Protein AF-A0A0C3BDY0-F1 (afdb_monomer)

Secondary structure (DSSP, 8-state):
-------------------GGGG-SEEEEE--HHHHHHHHTTS---SSS--HHHHHHHHHT----TT-TT--EEEEES-HHHHTT-GGGS-TTT--EEEEES--EEHHHHHHHHHH-TT--EEEEEEEE-GGGSTT--------SSPEEE--SEEEEEESS--HHHHHTEEESS--EEEEEE--HHHHTS--HHHHTTSPTT-EEEEES---HHHHHHHHHH-TTEEEE-

Radius of gyration: 22.35 Å; Cα contacts (8 Å, |Δi|>4): 419; chains: 1; bounding box: 49×48×87 Å

Structure (mmCIF, N/CA/C/O backbone):
data_AF-A0A0C3BDY0-F1
#
_entry.id   AF-A0A0C3BDY0-F1
#
loop_
_atom_site.group_PDB
_atom_site.id
_atom_site.type_symbol
_atom_site.label_atom_id
_atom_site.label_alt_id
_atom_site.label_comp_id
_atom_site.label_asym_id
_atom_site.label_entity_id
_atom_site.label_seq_id
_atom_site.pdbx_PDB_ins_code
_atom_site.Cartn_x
_atom_site.Cartn_y
_atom_site.Cartn_z
_atom_site.occupancy
_atom_site.B_iso_or_equiv
_atom_site.auth_seq_id
_atom_site.auth_comp_id
_atom_site.auth_asym_id
_atom_site.auth_atom_id
_atom_site.pdbx_PDB_model_num
ATOM 1 N N . MET A 1 1 ? -31.022 27.499 63.777 1.00 37.31 1 MET A N 1
ATOM 2 C CA . MET A 1 1 ? -31.657 28.117 62.595 1.00 37.31 1 MET A CA 1
ATOM 3 C C . MET A 1 1 ? -31.553 27.142 61.426 1.00 37.31 1 MET A C 1
ATOM 5 O O . MET A 1 1 ? -30.448 26.792 61.048 1.00 37.31 1 MET A O 1
ATOM 9 N N . ARG A 1 2 ? -32.690 26.636 60.934 1.00 36.84 2 ARG A N 1
ATOM 10 C CA . ARG A 1 2 ? -32.872 26.173 59.537 1.00 36.84 2 ARG A CA 1
ATOM 11 C C . ARG A 1 2 ? -33.172 27.416 58.662 1.00 36.84 2 ARG A C 1
ATOM 13 O O . ARG A 1 2 ? -33.448 28.447 59.282 1.00 36.84 2 ARG A O 1
ATOM 20 N N . PRO A 1 3 ? -33.213 27.362 57.311 1.00 40.00 3 PRO A N 1
ATOM 21 C CA . PRO A 1 3 ? -33.338 26.197 56.412 1.00 40.00 3 PRO A CA 1
ATOM 22 C C . PRO A 1 3 ? -32.244 26.222 55.304 1.00 40.00 3 PRO A C 1
ATOM 24 O O . PRO A 1 3 ? -31.317 27.005 55.415 1.00 40.00 3 PRO A O 1
ATOM 27 N N . SER A 1 4 ? -32.171 25.393 54.266 1.00 31.48 4 SER A N 1
ATOM 28 C CA . SER A 1 4 ? -33.160 24.605 53.529 1.00 31.48 4 SER A CA 1
ATOM 29 C C . SER A 1 4 ? -32.455 23.492 52.751 1.00 31.48 4 SER A C 1
ATOM 31 O O . SER A 1 4 ? -31.349 23.654 52.246 1.00 31.48 4 SER A O 1
ATOM 33 N N . SER A 1 5 ? -33.148 22.367 52.653 1.00 40.00 5 SER A N 1
ATOM 34 C CA . SER A 1 5 ? -32.913 21.284 51.711 1.00 40.00 5 SER A CA 1
ATOM 35 C C . SER A 1 5 ? -33.065 21.742 50.262 1.00 40.00 5 SER A C 1
ATOM 37 O O . SER A 1 5 ? -34.083 22.349 49.942 1.00 40.00 5 SER A O 1
ATOM 39 N N . GLU A 1 6 ? -32.178 21.286 49.386 1.00 33.12 6 GLU A N 1
ATOM 40 C CA . GLU A 1 6 ? -32.569 20.914 48.029 1.00 33.12 6 GLU A CA 1
ATOM 41 C C . GLU A 1 6 ? -31.846 19.617 47.659 1.00 33.12 6 GLU A C 1
ATOM 43 O O . GLU A 1 6 ? -30.633 19.563 47.472 1.00 33.12 6 GLU A O 1
ATOM 48 N N . LYS A 1 7 ? -32.625 18.534 47.680 1.00 36.09 7 LYS A N 1
ATOM 49 C CA . LYS A 1 7 ? -32.329 17.319 46.936 1.00 36.09 7 LYS A CA 1
ATOM 50 C C . LYS A 1 7 ? -32.596 17.637 45.472 1.00 36.09 7 LYS A C 1
ATOM 52 O O . LYS A 1 7 ? -33.709 18.039 45.143 1.00 36.09 7 LYS A O 1
ATOM 57 N N . THR A 1 8 ? -31.635 17.345 44.616 1.00 31.27 8 THR A N 1
ATOM 58 C CA . THR A 1 8 ? -31.894 17.067 43.207 1.00 31.27 8 THR A CA 1
ATOM 59 C C . THR A 1 8 ? -31.470 15.630 42.953 1.00 31.27 8 THR A C 1
ATOM 61 O O . THR A 1 8 ? -30.289 15.312 42.841 1.00 31.27 8 THR A O 1
ATOM 64 N N . ASP A 1 9 ? -32.470 14.752 42.954 1.00 32.19 9 ASP A N 1
ATOM 65 C CA . ASP A 1 9 ? -32.387 13.422 42.367 1.00 32.19 9 ASP A CA 1
ATOM 66 C C . ASP A 1 9 ? -32.462 13.530 40.828 1.00 32.19 9 ASP A C 1
ATOM 68 O O . ASP A 1 9 ? -33.055 14.467 40.288 1.00 32.19 9 ASP A O 1
ATOM 72 N N . HIS A 1 10 ? -31.947 12.487 40.165 1.00 28.59 10 HIS A N 1
ATOM 73 C CA . HIS A 1 10 ? -32.048 12.141 38.733 1.00 28.59 10 HIS A CA 1
ATOM 74 C C . HIS A 1 10 ? -31.039 12.85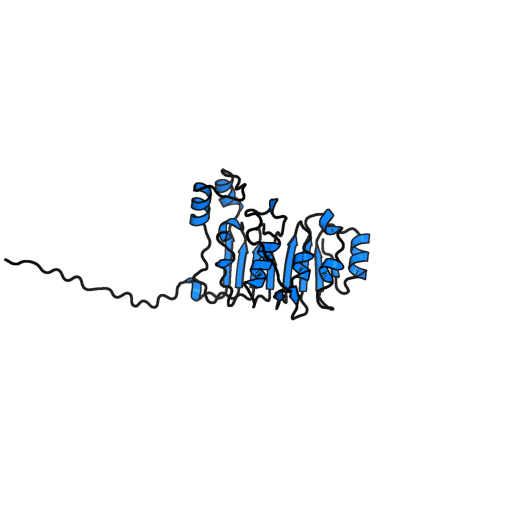2 37.802 1.00 28.59 10 HIS A C 1
ATOM 76 O O . HIS A 1 10 ? -30.946 14.067 37.768 1.00 28.59 10 HIS A O 1
ATOM 82 N N . TYR A 1 11 ? -30.230 12.172 36.986 1.00 31.02 11 TYR A N 1
ATOM 83 C CA . TYR A 1 11 ? -30.411 10.879 36.331 1.00 31.02 11 TYR A CA 1
ATOM 84 C C . TYR A 1 11 ? -29.124 10.053 36.359 1.00 31.02 11 TYR A C 1
ATOM 86 O O . TYR A 1 11 ? -28.051 10.525 35.988 1.00 31.02 11 TYR A O 1
ATOM 94 N N . GLY A 1 12 ? -29.265 8.772 36.703 1.00 31.84 12 GLY A N 1
ATOM 95 C CA . GLY A 1 12 ? -28.321 7.772 36.241 1.00 31.84 12 GLY A CA 1
ATOM 96 C C . GLY A 1 12 ? -28.358 7.734 34.716 1.00 31.84 12 GLY A C 1
ATOM 97 O O . GLY A 1 12 ? -29.400 7.474 34.119 1.00 31.84 12 GLY A O 1
ATOM 98 N N . TRP A 1 13 ? -27.215 7.969 34.087 1.00 32.16 13 TRP A N 1
ATOM 99 C CA . TRP A 1 13 ? -26.941 7.439 32.760 1.00 32.16 13 TRP A CA 1
ATOM 100 C C . TRP A 1 13 ? -26.189 6.124 32.932 1.00 32.16 13 TRP A C 1
ATOM 102 O O . TRP A 1 13 ? -25.004 5.998 32.653 1.00 32.16 13 TRP A O 1
ATOM 112 N N . SER A 1 14 ? -26.921 5.101 33.374 1.00 36.09 14 SER A N 1
ATOM 113 C CA . SER A 1 14 ? -26.638 3.725 32.971 1.00 36.09 14 SER A CA 1
ATOM 114 C C . SER A 1 14 ? -27.198 3.524 31.560 1.00 36.09 14 SER A C 1
ATOM 116 O O . SER A 1 14 ? -28.087 2.708 31.329 1.00 36.09 14 SER A O 1
ATOM 118 N N . GLY A 1 15 ? -26.734 4.344 30.620 1.00 34.06 15 GLY A N 1
ATOM 119 C CA . GLY A 1 15 ? -26.826 4.024 29.212 1.00 34.06 15 GLY A CA 1
ATOM 120 C C . GLY A 1 15 ? -25.591 3.202 28.912 1.00 34.06 15 GLY A C 1
ATOM 121 O O . GLY A 1 15 ? -24.481 3.722 28.974 1.00 34.06 15 GLY A O 1
ATOM 122 N N . SER A 1 16 ? -25.763 1.920 28.611 1.00 45.47 16 SER A N 1
ATOM 123 C CA . SER A 1 16 ? -24.771 1.142 27.878 1.00 45.47 16 SER A CA 1
ATOM 124 C C . SER A 1 16 ? -24.606 1.780 26.494 1.00 45.47 16 SER A C 1
ATOM 126 O O . SER A 1 16 ? -25.156 1.304 25.504 1.00 45.47 16 SER A O 1
ATOM 128 N N . GLY A 1 17 ? -23.936 2.930 26.445 1.00 38.84 17 GLY A N 1
ATOM 129 C CA . GLY A 1 17 ? -23.609 3.634 25.225 1.00 38.84 17 GLY A CA 1
ATOM 130 C C . GLY A 1 17 ? -22.533 2.828 24.533 1.00 38.84 17 GLY A C 1
ATOM 131 O O . GLY A 1 17 ? -21.348 3.041 24.773 1.00 38.84 17 GLY A O 1
ATOM 132 N N . GLN A 1 18 ? -22.938 1.870 23.700 1.00 44.81 18 GLN A N 1
ATOM 133 C CA . GLN A 1 18 ? -22.068 1.437 22.620 1.00 44.81 18 GLN A CA 1
ATOM 134 C C . GLN A 1 18 ? -21.614 2.714 21.919 1.00 44.81 18 GLN A C 1
ATOM 136 O O . GLN A 1 18 ? -22.443 3.488 21.435 1.00 44.81 18 GLN A O 1
ATOM 141 N N . ALA A 1 19 ? -20.309 2.981 21.955 1.00 59.31 19 ALA A N 1
ATOM 142 C CA . ALA A 1 19 ? -19.750 4.099 21.227 1.00 59.31 19 ALA A CA 1
ATOM 143 C C . ALA A 1 19 ? -20.217 3.953 19.762 1.00 59.31 19 ALA A C 1
ATOM 145 O O . ALA A 1 19 ? -20.073 2.854 19.223 1.00 59.31 19 ALA A O 1
ATOM 146 N N . PRO A 1 20 ? -20.835 4.972 19.135 1.00 66.06 20 PRO A N 1
ATOM 147 C CA . PRO A 1 20 ? -21.638 4.801 17.917 1.00 66.06 20 PRO A CA 1
ATOM 148 C C . PRO A 1 20 ? -20.930 4.060 16.778 1.00 66.06 20 PRO A C 1
ATOM 150 O O . PRO A 1 20 ? -21.573 3.348 16.013 1.00 66.06 20 PRO A O 1
ATOM 153 N N . LEU A 1 21 ? -19.601 4.177 16.691 1.00 72.75 21 LEU A N 1
ATOM 154 C CA . LEU A 1 21 ? -18.791 3.516 15.670 1.00 72.75 21 LEU A CA 1
ATOM 155 C C . LEU A 1 21 ? -18.502 2.032 15.950 1.00 72.75 21 LEU A C 1
ATOM 157 O O . LEU A 1 21 ? -18.179 1.300 15.020 1.00 72.75 21 LEU A O 1
ATOM 161 N N . ALA A 1 22 ? -18.653 1.555 17.188 1.00 75.94 22 ALA A N 1
ATOM 162 C CA . ALA A 1 22 ? -18.374 0.167 17.559 1.00 75.94 22 ALA A CA 1
ATOM 163 C C . ALA A 1 22 ? -19.293 -0.831 16.835 1.00 75.94 22 ALA A C 1
ATOM 165 O O . ALA A 1 22 ? -18.911 -1.974 16.621 1.00 75.94 22 ALA A O 1
ATOM 166 N N . ALA A 1 23 ? -20.494 -0.417 16.426 1.00 79.88 23 ALA A N 1
ATOM 167 C CA . ALA A 1 23 ? -21.407 -1.276 15.673 1.00 79.88 23 ALA A CA 1
ATOM 168 C C . ALA A 1 23 ? -21.002 -1.456 14.196 1.00 79.88 23 ALA A C 1
ATOM 170 O O . ALA A 1 23 ? -21.490 -2.372 13.531 1.00 79.88 23 ALA A O 1
ATOM 171 N N . PHE A 1 24 ? -20.132 -0.592 13.661 1.00 83.44 24 PHE A N 1
ATOM 172 C CA . PHE A 1 24 ? -19.797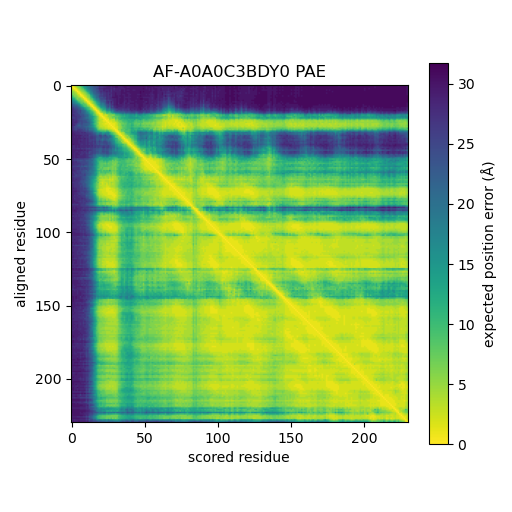 -0.584 12.242 1.00 83.44 24 PHE A CA 1
ATOM 173 C C . PHE A 1 24 ? -18.586 -1.466 11.945 1.00 83.44 24 PHE A C 1
ATOM 175 O O . PHE A 1 24 ? -17.472 -1.207 12.392 1.00 83.44 24 PHE A O 1
ATOM 182 N N . LYS A 1 25 ? -18.804 -2.473 11.097 1.00 90.06 25 LYS A N 1
ATOM 183 C CA . LYS A 1 25 ? -17.734 -3.302 10.522 1.00 90.06 25 LYS A CA 1
ATOM 184 C C . LYS A 1 25 ? -17.062 -2.663 9.313 1.00 90.06 25 LYS A C 1
ATOM 186 O O . LYS A 1 25 ? -15.935 -3.012 8.984 1.00 90.06 25 LYS A O 1
ATOM 191 N N . ARG A 1 26 ? -17.744 -1.729 8.650 1.00 91.19 26 ARG A N 1
ATOM 192 C CA . ARG A 1 26 ? -17.247 -1.025 7.469 1.00 91.19 26 ARG A CA 1
ATOM 193 C C . ARG A 1 26 ? -17.468 0.468 7.627 1.00 91.19 26 ARG A C 1
ATOM 195 O O . ARG A 1 26 ? -18.588 0.894 7.899 1.00 91.19 26 ARG A O 1
ATOM 202 N N . ILE A 1 27 ? -16.420 1.244 7.380 1.00 88.44 27 ILE A N 1
ATOM 203 C CA . ILE A 1 27 ? -16.473 2.705 7.318 1.00 88.44 27 ILE A CA 1
ATOM 204 C C . ILE A 1 27 ? -15.834 3.154 6.004 1.00 88.44 27 ILE A C 1
ATOM 206 O O . ILE A 1 27 ? -14.775 2.670 5.601 1.00 88.44 27 ILE A O 1
ATOM 210 N N . THR A 1 28 ? -16.502 4.075 5.315 1.00 88.44 28 THR A N 1
ATOM 211 C CA . THR A 1 28 ? -15.977 4.750 4.126 1.00 88.44 28 THR A CA 1
ATOM 212 C C . THR A 1 28 ? -16.098 6.249 4.327 1.00 88.44 28 THR A C 1
ATOM 214 O O . THR A 1 28 ? -17.179 6.738 4.643 1.00 88.44 28 THR A O 1
ATOM 217 N N . ILE A 1 29 ? -14.985 6.958 4.167 1.00 84.88 29 ILE A N 1
ATOM 218 C CA . ILE A 1 29 ? -14.904 8.409 4.311 1.00 84.88 29 ILE A CA 1
ATOM 219 C C . ILE A 1 29 ? -14.334 8.973 3.019 1.00 84.88 29 ILE A C 1
ATOM 221 O O . ILE A 1 29 ? -13.227 8.613 2.620 1.00 84.88 29 ILE A O 1
ATOM 225 N N . ASN A 1 30 ? -15.090 9.878 2.404 1.00 81.31 30 ASN A N 1
ATOM 226 C CA . ASN A 1 30 ? -14.688 10.596 1.204 1.00 81.31 30 ASN A CA 1
ATOM 227 C C . ASN A 1 30 ? -14.623 12.083 1.541 1.00 81.31 30 ASN A C 1
ATOM 229 O O . ASN A 1 30 ? -15.647 12.704 1.819 1.00 81.31 30 ASN A O 1
ATOM 233 N N . ILE A 1 31 ? -13.418 12.638 1.531 1.00 72.19 31 ILE A N 1
ATOM 234 C CA . ILE A 1 31 ? -13.169 14.064 1.687 1.00 72.19 31 ILE A CA 1
ATOM 235 C C . ILE A 1 31 ? -12.998 14.636 0.286 1.00 72.19 31 ILE A C 1
ATOM 237 O O . ILE A 1 31 ? -12.071 14.261 -0.436 1.00 72.19 31 ILE A O 1
ATOM 241 N N . ASN A 1 32 ? -13.900 15.535 -0.105 1.00 64.12 32 ASN A N 1
ATOM 242 C CA . ASN A 1 32 ? -13.770 16.247 -1.365 1.00 64.12 32 ASN A CA 1
ATOM 243 C C . ASN A 1 32 ? -12.653 17.289 -1.229 1.00 64.12 32 ASN A C 1
ATOM 245 O O . ASN A 1 32 ? -12.823 18.340 -0.614 1.00 64.12 32 ASN A O 1
ATOM 249 N N . VAL A 1 33 ? -11.478 16.948 -1.750 1.00 53.41 33 VAL A N 1
ATOM 250 C CA . VAL A 1 33 ? -10.241 17.720 -1.580 1.00 53.41 33 VAL A CA 1
ATOM 251 C C . VAL A 1 33 ? -10.361 19.131 -2.181 1.00 53.41 33 VAL A C 1
ATOM 253 O O . VAL A 1 33 ? -9.772 20.063 -1.644 1.00 53.41 33 VAL A O 1
ATOM 256 N N . SER A 1 34 ? -11.182 19.318 -3.221 1.00 49.78 34 SER A N 1
ATOM 257 C CA . SER A 1 34 ? -11.383 20.619 -3.874 1.00 49.78 34 SER A CA 1
ATOM 258 C C . SER A 1 34 ? -12.080 21.670 -3.004 1.00 49.78 34 SER A C 1
ATOM 260 O O . SER A 1 34 ? -11.855 22.847 -3.223 1.00 49.78 34 SER A O 1
ATOM 262 N N . GLU A 1 35 ? -12.881 21.282 -2.007 1.00 46.41 35 GLU A N 1
ATOM 263 C CA . GLU A 1 35 ? -13.578 22.246 -1.132 1.00 46.41 35 GLU A CA 1
ATOM 264 C C . GLU A 1 35 ? -12.764 22.618 0.117 1.00 46.41 35 GLU A C 1
ATOM 266 O O . GLU A 1 35 ? -12.997 23.663 0.711 1.00 46.41 35 GLU A O 1
ATOM 271 N N . ARG A 1 36 ? -11.801 21.778 0.524 1.00 48.72 36 ARG A N 1
ATOM 272 C CA . ARG A 1 36 ? -10.991 21.994 1.739 1.00 48.72 36 ARG A CA 1
ATOM 273 C C . ARG A 1 36 ? -9.570 22.477 1.472 1.00 48.72 36 ARG A C 1
ATOM 275 O O . ARG A 1 36 ? -8.957 23.045 2.370 1.00 48.72 36 ARG A O 1
ATOM 282 N N . LEU A 1 37 ? -9.039 22.271 0.265 1.00 45.41 37 LEU A N 1
ATOM 283 C CA . LEU A 1 37 ? -7.760 22.873 -0.118 1.00 45.41 37 LEU A CA 1
ATOM 284 C C . LEU A 1 37 ? -7.868 24.385 -0.311 1.00 45.41 37 LEU A C 1
ATOM 286 O O . LEU A 1 37 ? -6.915 25.064 0.026 1.00 45.41 37 LEU A O 1
ATOM 290 N N . GLU A 1 38 ? -9.015 24.934 -0.726 1.00 42.66 38 GLU A N 1
ATOM 291 C CA . GLU A 1 38 ? -9.178 26.398 -0.814 1.00 42.66 38 GLU A CA 1
ATOM 292 C C . GLU A 1 38 ? -9.041 27.094 0.561 1.00 42.66 38 GLU A C 1
ATOM 294 O O . GLU A 1 38 ? -8.604 28.241 0.629 1.00 42.66 38 GLU A O 1
ATOM 299 N N . GLU A 1 39 ? -9.332 26.397 1.670 1.00 42.94 39 GLU A N 1
ATOM 300 C CA . GLU A 1 39 ? -9.074 26.882 3.040 1.00 42.94 39 GLU A CA 1
ATOM 301 C C . GLU A 1 39 ? -7.638 26.593 3.530 1.00 42.94 39 GLU A C 1
ATOM 303 O O . GLU A 1 39 ? -7.107 27.338 4.356 1.00 42.94 39 GLU A O 1
ATOM 308 N N . LEU A 1 40 ? -6.984 25.542 3.015 1.00 45.41 40 LEU A N 1
ATOM 309 C CA . LEU A 1 40 ? -5.614 25.137 3.376 1.00 45.41 40 LEU A CA 1
ATOM 310 C C . LEU A 1 40 ? -4.520 25.764 2.489 1.00 45.41 40 LEU A C 1
ATOM 312 O O . LEU A 1 40 ? -3.373 25.832 2.919 1.00 45.41 40 LEU A O 1
ATOM 316 N N . ASP A 1 41 ? -4.854 26.297 1.311 1.00 43.34 41 ASP A N 1
ATOM 317 C CA . ASP A 1 41 ? -3.946 27.015 0.399 1.00 43.34 41 ASP A CA 1
ATOM 318 C C . ASP A 1 41 ? -3.386 28.313 1.017 1.00 43.34 41 ASP A C 1
ATOM 320 O O . ASP A 1 41 ? -2.449 28.915 0.489 1.00 43.34 41 ASP A O 1
ATOM 324 N N . LEU A 1 42 ? -3.914 28.743 2.170 1.00 44.00 42 LEU A N 1
ATOM 325 C CA . LEU A 1 42 ? -3.372 29.854 2.957 1.00 44.00 42 LEU A CA 1
ATOM 326 C C . LEU A 1 42 ? -2.148 29.471 3.803 1.00 44.00 42 LEU A C 1
ATOM 328 O O . LEU A 1 42 ? -1.434 30.363 4.264 1.00 44.00 42 LEU A O 1
ATOM 332 N N . LEU A 1 43 ? -1.875 28.178 3.999 1.00 47.00 43 LEU A N 1
ATOM 333 C CA . LEU A 1 43 ? -0.692 27.692 4.703 1.00 47.00 43 LEU A CA 1
ATOM 334 C C . LEU A 1 43 ? -0.134 26.486 3.944 1.00 47.00 43 LEU A C 1
ATOM 336 O O . LEU A 1 43 ? -0.635 25.375 4.123 1.00 47.00 43 LEU A O 1
ATOM 340 N N . PRO A 1 44 ? 0.903 26.654 3.102 1.00 49.94 44 PRO A N 1
ATOM 341 C CA . PRO A 1 44 ? 1.634 25.501 2.611 1.00 49.94 44 PRO A CA 1
ATOM 342 C C . PRO A 1 44 ? 2.155 24.760 3.845 1.00 49.94 44 PRO A C 1
ATOM 344 O O . PRO A 1 44 ? 3.026 25.268 4.547 1.00 49.94 44 PRO A O 1
ATOM 347 N N . ILE A 1 45 ? 1.577 23.591 4.145 1.00 53.41 45 ILE A N 1
ATOM 348 C CA . ILE A 1 45 ? 2.017 22.734 5.250 1.00 53.41 45 ILE A CA 1
ATOM 349 C C . ILE A 1 45 ? 3.376 22.181 4.831 1.00 53.41 45 ILE A C 1
ATOM 351 O O . ILE A 1 45 ? 3.501 21.120 4.223 1.00 53.41 45 ILE A O 1
ATOM 355 N N . THR A 1 46 ? 4.404 22.985 5.068 1.00 48.81 46 THR A N 1
ATOM 356 C CA . THR A 1 46 ? 5.785 22.728 4.683 1.00 48.81 46 THR A CA 1
ATOM 357 C C . THR A 1 46 ? 6.614 22.697 5.948 1.00 48.81 46 THR A C 1
ATOM 359 O O . THR A 1 46 ? 6.915 23.738 6.527 1.00 48.81 46 THR A O 1
ATOM 362 N N . GLY A 1 47 ? 6.991 21.499 6.385 1.00 49.75 47 GLY A N 1
ATOM 363 C CA . GLY A 1 47 ? 7.903 21.333 7.511 1.00 49.75 47 GLY A CA 1
ATOM 364 C C . GLY A 1 47 ? 7.731 20.013 8.254 1.00 49.75 47 GLY A C 1
ATOM 365 O O . GLY A 1 47 ? 6.654 19.425 8.284 1.00 49.75 47 GLY A O 1
ATOM 366 N N . LEU A 1 48 ? 8.816 19.564 8.893 1.00 53.66 48 LEU A N 1
ATOM 367 C CA . LEU A 1 48 ? 8.798 18.461 9.865 1.00 53.66 48 LEU A CA 1
ATOM 368 C C . LEU A 1 48 ? 7.985 18.824 11.124 1.00 53.66 48 LEU A C 1
ATOM 370 O O . LEU A 1 48 ? 7.380 17.947 11.748 1.00 53.66 48 LEU A O 1
ATOM 374 N N . ASP A 1 49 ? 7.943 20.119 11.461 1.00 60.47 49 ASP A N 1
ATOM 375 C CA . ASP A 1 49 ? 7.233 20.682 12.606 1.00 60.47 49 ASP A CA 1
AT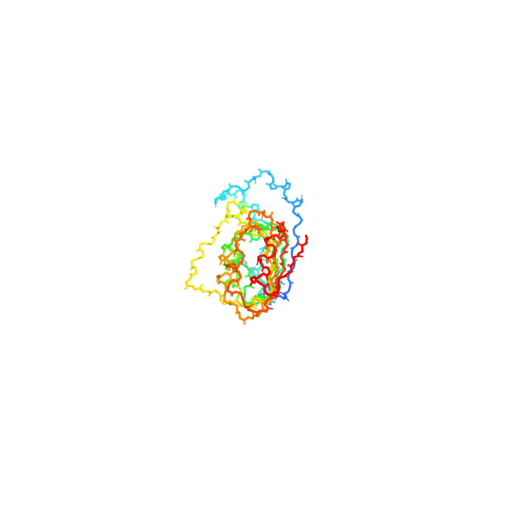OM 376 C C . ASP A 1 49 ? 6.102 21.607 12.158 1.00 60.47 49 ASP A C 1
ATOM 378 O O . ASP A 1 49 ? 6.301 22.503 11.342 1.00 60.47 49 ASP A O 1
ATOM 382 N N . ARG A 1 50 ? 4.918 21.393 12.738 1.00 69.38 50 ARG A N 1
ATOM 383 C CA . ARG A 1 50 ? 3.711 22.177 12.449 1.00 69.38 50 ARG A CA 1
ATOM 384 C C . ARG A 1 50 ? 3.562 23.354 13.404 1.00 69.38 50 ARG A C 1
ATOM 386 O O . ARG A 1 50 ? 3.789 23.193 14.616 1.00 69.38 50 ARG A O 1
ATOM 393 N N . THR A 1 51 ? 3.086 24.479 12.883 1.00 72.06 51 THR A N 1
ATOM 394 C CA . THR A 1 51 ? 2.663 25.636 13.682 1.00 72.06 51 THR A CA 1
ATOM 395 C C . THR A 1 51 ? 1.473 25.274 14.576 1.00 72.06 51 THR A C 1
ATOM 397 O O . THR A 1 51 ? 0.847 24.214 14.444 1.00 72.06 51 THR A O 1
ATOM 400 N N . LEU A 1 52 ? 1.180 26.121 15.562 1.00 74.62 52 LEU A N 1
ATOM 401 C CA . LEU A 1 52 ? 0.043 25.895 16.453 1.00 74.62 52 LEU A CA 1
ATOM 402 C C . LEU A 1 52 ? -1.279 26.005 15.681 1.00 74.62 52 LEU A C 1
ATOM 404 O O . LEU A 1 52 ? -2.190 25.212 15.902 1.00 74.62 52 LEU A O 1
ATOM 408 N N . GLU A 1 53 ? -1.344 26.944 14.745 1.00 71.62 53 GLU A N 1
ATOM 409 C CA . GLU A 1 53 ? -2.482 27.225 13.879 1.00 71.62 53 GLU A CA 1
ATOM 410 C C . GLU A 1 53 ? -2.790 26.027 12.971 1.00 71.62 53 GLU A C 1
ATOM 412 O O . GLU A 1 53 ? -3.925 25.548 12.946 1.00 71.62 53 GLU A O 1
ATOM 417 N N . GLU A 1 54 ? -1.768 25.458 12.323 1.00 70.19 54 GLU A N 1
ATOM 418 C CA . GLU A 1 54 ? -1.902 24.238 11.514 1.00 70.19 54 GLU A CA 1
ATOM 419 C C . GLU A 1 54 ? -2.424 23.062 12.345 1.00 70.19 54 GLU A C 1
ATOM 421 O O . GLU A 1 54 ? -3.300 22.316 11.908 1.00 70.19 54 GLU A O 1
ATOM 426 N N . LYS A 1 55 ? -1.921 22.897 13.577 1.00 72.12 55 LYS A N 1
ATOM 427 C CA . LYS A 1 55 ? -2.393 21.836 14.479 1.00 72.12 55 LYS A CA 1
ATOM 428 C C . LYS A 1 55 ? -3.857 22.022 14.859 1.00 72.12 55 LYS A C 1
ATOM 430 O O . LYS A 1 55 ? -4.560 21.023 14.971 1.00 72.12 55 LYS A O 1
ATOM 435 N N . ILE A 1 56 ? -4.317 23.253 15.078 1.00 71.75 56 ILE A N 1
ATOM 436 C CA . ILE A 1 56 ? -5.710 23.533 15.450 1.00 71.75 56 ILE A CA 1
ATOM 437 C C . ILE A 1 56 ? -6.654 23.174 14.301 1.00 71.75 56 ILE A C 1
ATOM 439 O O . ILE A 1 56 ? -7.620 22.450 14.537 1.00 71.75 56 ILE A O 1
ATOM 443 N N . VAL A 1 57 ? -6.350 23.612 13.075 1.00 69.81 57 VAL A N 1
ATOM 444 C CA . VAL A 1 57 ? -7.166 23.304 11.886 1.00 69.81 57 VAL A CA 1
ATOM 445 C C . VAL A 1 57 ? -7.220 21.793 11.654 1.00 69.81 57 VAL A C 1
ATOM 447 O O . VAL A 1 57 ? -8.297 21.203 11.605 1.00 69.81 57 VAL A O 1
ATOM 450 N N . ILE A 1 58 ? -6.059 21.131 11.630 1.00 67.19 58 ILE A N 1
ATOM 451 C CA . ILE A 1 58 ? -5.975 19.684 11.392 1.00 67.19 58 ILE A CA 1
ATOM 452 C C . ILE A 1 58 ? -6.687 18.882 12.489 1.00 67.19 58 ILE A C 1
ATOM 454 O O . ILE A 1 58 ? -7.382 17.913 12.189 1.00 67.19 58 ILE A O 1
ATOM 458 N N . ASN A 1 59 ? -6.534 19.261 13.763 1.00 68.62 59 ASN A N 1
ATOM 459 C CA . ASN A 1 59 ? -7.184 18.553 14.867 1.00 68.62 59 ASN A CA 1
ATOM 460 C C . ASN A 1 59 ? -8.698 18.782 14.906 1.00 68.62 59 ASN A C 1
ATOM 462 O O . ASN A 1 59 ? -9.417 17.880 15.332 1.00 68.62 59 ASN A O 1
ATOM 466 N N . GLY A 1 60 ? -9.177 19.952 14.470 1.00 67.62 60 GLY A N 1
ATOM 467 C CA . GLY A 1 60 ? -10.608 20.236 14.347 1.00 67.62 60 GLY A CA 1
ATOM 468 C C . GLY A 1 60 ? -11.298 19.355 13.304 1.00 67.62 60 GLY A C 1
ATOM 469 O O . GLY A 1 60 ? -12.439 18.950 13.504 1.00 67.62 60 GLY A O 1
ATOM 470 N N . ASP A 1 61 ? -10.574 18.994 12.244 1.00 69.38 61 ASP A N 1
ATOM 471 C CA . ASP A 1 61 ? -11.086 18.229 11.103 1.00 69.38 61 ASP A CA 1
ATOM 472 C C . ASP A 1 61 ? -10.632 16.766 11.059 1.00 69.38 61 ASP A C 1
ATOM 474 O O . ASP A 1 61 ? -10.796 16.066 10.052 1.00 69.38 61 ASP A O 1
ATOM 478 N N . ARG A 1 62 ? -10.044 16.290 12.153 1.00 72.81 62 ARG A N 1
ATOM 479 C CA . ARG A 1 62 ? -9.492 14.947 12.244 1.00 72.81 62 ARG A CA 1
ATOM 480 C C . ARG A 1 62 ? -10.590 13.887 12.235 1.00 72.81 62 ARG A C 1
ATOM 482 O O . ARG A 1 62 ? -11.570 13.959 12.973 1.00 72.81 62 ARG A O 1
ATOM 489 N N . VAL A 1 63 ? -10.337 12.806 11.504 1.00 75.06 63 VAL A N 1
ATOM 490 C CA . VAL A 1 63 ? -11.116 11.573 11.627 1.00 75.06 63 VAL A CA 1
ATOM 491 C C . VAL A 1 63 ? -10.696 10.813 12.894 1.00 75.06 63 VAL A C 1
ATOM 493 O O . VAL A 1 63 ? -9.565 10.326 12.987 1.00 75.06 63 VAL A O 1
ATOM 496 N N . ASP A 1 64 ? -11.605 10.676 13.866 1.00 77.06 64 ASP A N 1
ATOM 497 C CA . ASP A 1 64 ? -11.409 9.814 15.040 1.00 77.06 64 ASP A CA 1
ATOM 498 C C . ASP A 1 64 ? -12.132 8.466 14.889 1.00 77.06 64 ASP A C 1
ATOM 500 O O . ASP A 1 64 ? -13.358 8.391 14.822 1.00 77.06 64 ASP A O 1
ATOM 504 N N . LEU A 1 65 ? -11.345 7.388 14.865 1.00 79.81 65 LEU A N 1
ATOM 505 C CA . LEU A 1 65 ? -11.814 6.001 14.782 1.00 79.81 65 LEU A CA 1
ATOM 506 C C . LEU A 1 65 ? -11.607 5.229 16.092 1.00 79.81 65 LEU A C 1
ATOM 508 O O . LEU A 1 65 ? -11.802 4.016 16.117 1.00 79.81 65 LEU A O 1
ATOM 512 N N . SER A 1 66 ? -11.235 5.904 17.185 1.00 78.88 66 SER A N 1
ATOM 513 C CA . SER A 1 66 ? -10.921 5.282 18.482 1.00 78.88 66 SER A CA 1
ATOM 514 C C . SER A 1 66 ? -12.031 4.369 19.021 1.00 78.88 66 SER A C 1
ATOM 516 O O . SER A 1 66 ? -11.758 3.382 19.704 1.00 78.88 66 SER A O 1
ATOM 518 N N . SER A 1 67 ? -13.285 4.665 18.679 1.00 82.56 67 SER A N 1
ATOM 519 C CA . SER A 1 67 ? -14.461 3.896 19.085 1.00 82.56 67 SER A CA 1
ATOM 520 C C . SER A 1 67 ? -14.882 2.790 18.111 1.00 82.56 67 SER A C 1
ATOM 522 O O . SER A 1 67 ? -15.759 1.993 18.446 1.00 82.56 67 SER A O 1
ATOM 524 N N . ALA A 1 68 ? -14.270 2.690 16.929 1.00 85.06 68 ALA A N 1
ATOM 525 C CA . ALA A 1 68 ? -14.616 1.716 15.892 1.00 85.06 68 ALA A CA 1
ATOM 526 C C . ALA A 1 68 ? -13.958 0.343 16.149 1.00 85.06 68 ALA A C 1
ATOM 528 O O . ALA A 1 68 ? -13.248 -0.200 15.309 1.00 85.06 68 ALA A O 1
ATOM 529 N N . LEU A 1 69 ? -14.168 -0.221 17.342 1.00 83.31 69 LEU A N 1
ATOM 530 C CA . LEU A 1 69 ? -13.413 -1.372 17.862 1.00 83.31 69 LEU A CA 1
ATOM 531 C C . LEU A 1 69 ? -13.506 -2.651 17.014 1.00 83.31 69 LEU A C 1
ATOM 533 O O . LEU A 1 69 ? -12.599 -3.473 17.084 1.00 83.31 69 LEU A O 1
ATOM 537 N N . TYR A 1 70 ? -14.577 -2.819 16.237 1.00 87.25 70 TYR A N 1
ATOM 538 C CA . TYR A 1 70 ? -14.838 -4.005 15.412 1.00 87.25 70 TYR A CA 1
ATOM 539 C C . TYR A 1 70 ? -14.752 -3.708 13.910 1.00 87.25 70 TYR A C 1
ATOM 541 O O . TYR A 1 70 ? -15.363 -4.406 13.100 1.00 87.25 70 TYR A O 1
ATOM 549 N N . LEU A 1 71 ? -14.034 -2.647 13.536 1.00 90.44 71 LEU A N 1
ATOM 550 C CA . LEU A 1 71 ? -13.876 -2.268 12.141 1.00 90.44 71 LEU A CA 1
ATOM 551 C C . LEU A 1 71 ? -13.067 -3.332 11.389 1.00 90.44 71 LEU A C 1
ATOM 553 O O . LEU A 1 71 ? -11.897 -3.568 11.684 1.00 90.44 71 LEU A O 1
ATOM 557 N N . GLU A 1 72 ? -13.702 -3.954 10.403 1.00 94.75 72 GLU A N 1
ATOM 558 C CA . GLU A 1 72 ? -13.104 -4.954 9.517 1.00 94.75 72 GLU A CA 1
ATOM 559 C C . GLU A 1 72 ? -12.624 -4.313 8.211 1.00 94.75 72 GLU A C 1
ATOM 561 O O . GLU A 1 72 ? -11.613 -4.731 7.648 1.00 94.75 72 GLU A O 1
ATOM 566 N N . GLU A 1 73 ? -13.313 -3.271 7.744 1.00 95.12 73 GLU A N 1
ATOM 567 C CA . GLU A 1 73 ? -13.011 -2.598 6.488 1.00 95.12 73 GLU A CA 1
ATOM 568 C C . GLU A 1 73 ? -12.985 -1.078 6.646 1.00 95.12 73 GLU A C 1
ATOM 570 O O . GLU A 1 73 ? -13.976 -0.454 7.041 1.00 95.12 73 GLU A O 1
ATOM 575 N N . PHE A 1 74 ? -11.873 -0.465 6.250 1.00 92.19 74 PHE A N 1
ATOM 576 C CA . PHE A 1 74 ? -11.728 0.982 6.242 1.00 92.19 74 PHE A CA 1
ATOM 577 C C . PHE A 1 74 ? -11.304 1.492 4.870 1.00 92.19 74 PHE A C 1
ATOM 579 O O . PHE A 1 74 ? -10.299 1.058 4.302 1.00 92.19 74 PHE A O 1
ATOM 586 N N . ARG A 1 75 ? -12.079 2.439 4.340 1.00 92.06 75 ARG A N 1
ATOM 587 C CA . ARG A 1 75 ? -11.794 3.119 3.078 1.00 92.06 75 ARG A CA 1
ATOM 588 C C . ARG A 1 75 ? -11.767 4.618 3.315 1.00 92.06 75 ARG A C 1
ATOM 590 O O . ARG A 1 75 ? -12.738 5.188 3.804 1.00 92.06 75 ARG A O 1
ATOM 597 N N . PHE A 1 76 ? -10.662 5.239 2.958 1.00 87.75 76 PHE A N 1
ATOM 598 C CA . PHE A 1 76 ? -10.447 6.661 3.096 1.00 87.75 76 PHE A CA 1
ATOM 599 C C . PHE A 1 76 ? -9.989 7.236 1.766 1.00 87.75 76 PHE A C 1
ATOM 601 O O . PHE A 1 76 ? -9.000 6.777 1.195 1.00 87.75 76 PHE A O 1
ATOM 608 N N . GLN A 1 77 ? -10.699 8.253 1.299 1.00 86.31 77 GLN A N 1
ATOM 609 C CA . GLN A 1 77 ? -10.315 9.062 0.159 1.00 86.31 77 GLN A CA 1
ATOM 610 C C . GLN A 1 77 ? -10.149 10.507 0.624 1.00 86.31 77 GLN A C 1
ATOM 612 O O . GLN A 1 77 ? -11.124 11.140 1.015 1.00 86.31 77 GLN A O 1
ATOM 617 N N . GLY A 1 78 ? -8.925 11.026 0.597 1.00 78.50 78 GLY A N 1
ATOM 618 C CA . GLY A 1 78 ? -8.620 12.380 1.055 1.00 78.50 78 GLY A CA 1
ATOM 619 C C . GLY A 1 78 ? -7.150 12.548 1.414 1.00 78.50 78 GLY A C 1
ATOM 620 O O . GLY A 1 78 ? -6.366 11.619 1.255 1.00 78.50 78 GLY A O 1
ATOM 621 N N . SER A 1 79 ? -6.780 13.718 1.928 1.00 76.06 79 SER A N 1
ATOM 622 C CA . SER A 1 79 ? -5.415 13.989 2.395 1.00 76.06 79 SER A CA 1
ATOM 623 C C . SER A 1 79 ? -5.078 13.181 3.657 1.00 76.06 79 SER A C 1
ATOM 625 O O . SER A 1 79 ? -5.913 13.043 4.559 1.00 76.06 79 SER A O 1
ATOM 627 N N . HIS A 1 80 ? -3.841 12.679 3.749 1.00 69.81 80 HIS A N 1
ATOM 628 C CA . HIS A 1 80 ? -3.362 11.952 4.927 1.00 69.81 80 HIS A CA 1
ATOM 629 C C . HIS A 1 80 ? -3.329 12.865 6.164 1.00 69.81 80 HIS A C 1
ATOM 631 O O . HIS A 1 80 ? -3.381 12.366 7.287 1.00 69.81 80 HIS A O 1
ATOM 637 N N . LEU A 1 81 ? -3.344 14.193 5.971 1.00 70.62 81 LEU A N 1
ATOM 638 C CA . LEU A 1 81 ? -3.531 15.220 7.004 1.00 70.62 81 LEU A CA 1
ATOM 639 C C . LEU A 1 81 ? -4.783 15.011 7.865 1.00 70.62 81 LEU A C 1
ATOM 641 O O . LEU A 1 81 ? -4.723 15.120 9.085 1.00 70.62 81 LEU A O 1
ATOM 645 N N . PHE A 1 82 ? -5.912 14.632 7.274 1.00 71.62 82 PHE A N 1
ATOM 646 C CA . PHE A 1 82 ? -7.149 14.411 8.040 1.00 71.62 82 PHE A CA 1
ATOM 647 C C . PHE A 1 82 ? -7.165 13.053 8.756 1.00 71.62 82 PHE A C 1
ATOM 649 O O . PHE A 1 82 ? -7.923 12.836 9.704 1.00 71.62 82 PHE A O 1
ATOM 656 N N . LEU A 1 83 ? -6.264 12.159 8.344 1.00 70.38 83 LEU A N 1
ATOM 657 C CA . LEU A 1 83 ? -5.908 10.937 9.058 1.00 70.38 83 LEU A CA 1
ATOM 658 C C . LEU A 1 83 ? -4.849 11.194 10.164 1.00 70.38 83 LEU A C 1
ATOM 660 O O . LEU A 1 83 ? -4.600 10.321 11.001 1.00 70.38 83 LEU A O 1
ATOM 664 N N . ALA A 1 84 ? -4.188 12.367 10.156 1.00 51.50 84 ALA A N 1
ATOM 665 C CA . ALA A 1 84 ? -2.744 12.504 10.418 1.00 51.50 84 ALA A CA 1
ATOM 666 C C . ALA A 1 84 ? -2.239 12.312 11.829 1.00 51.50 84 ALA A C 1
ATOM 668 O O . ALA A 1 84 ? -1.039 12.099 12.005 1.00 51.50 84 ALA A O 1
ATOM 669 N N . GLU A 1 85 ? -3.071 12.364 12.854 1.00 53.28 85 GLU A N 1
ATOM 670 C CA . GLU A 1 85 ? -2.560 12.055 14.187 1.00 53.28 85 GLU A CA 1
ATOM 671 C C . GLU A 1 85 ? -2.633 10.572 14.519 1.00 53.28 85 GLU A C 1
ATOM 673 O O . GLU A 1 85 ? -2.587 10.179 15.681 1.00 53.28 85 GLU A O 1
ATOM 678 N N . LYS A 1 86 ? -2.630 9.754 13.464 1.00 54.50 86 LYS A N 1
ATOM 679 C CA . LYS A 1 86 ? -1.733 8.619 13.240 1.00 54.50 86 LYS A CA 1
ATOM 680 C C . LYS A 1 86 ? -2.592 7.468 12.731 1.00 54.50 86 LYS A C 1
ATOM 682 O O . LYS A 1 86 ? -3.612 7.135 13.330 1.00 54.50 86 LYS A O 1
ATOM 687 N N . LEU A 1 87 ? -2.050 6.710 11.784 1.00 57.84 87 LEU A N 1
ATOM 688 C CA . LEU A 1 87 ? -2.408 5.302 11.562 1.00 57.84 87 LEU A CA 1
ATOM 689 C C . LEU A 1 87 ? -2.381 4.476 12.885 1.00 57.84 87 LEU A C 1
ATOM 691 O O . LEU A 1 87 ? -2.787 3.317 12.910 1.00 57.84 87 LEU A O 1
ATOM 695 N N . LEU A 1 88 ? -1.904 5.044 14.011 1.00 61.34 88 LEU A N 1
ATOM 696 C CA . LEU A 1 88 ? -2.098 4.552 15.386 1.00 61.34 88 LEU A CA 1
ATOM 697 C C . LEU A 1 88 ? -3.561 4.452 15.813 1.00 61.34 88 LEU A C 1
ATOM 699 O O . LEU A 1 88 ? -3.878 3.526 16.548 1.00 61.34 88 LEU A O 1
ATOM 703 N N . ASN A 1 89 ? -4.436 5.336 15.339 1.00 67.56 89 ASN A N 1
ATOM 704 C CA . ASN A 1 89 ? -5.854 5.309 15.694 1.00 67.56 89 ASN A CA 1
ATOM 705 C C . ASN A 1 89 ? -6.690 4.441 14.749 1.00 67.56 89 ASN A C 1
ATOM 707 O O . ASN A 1 89 ? -7.897 4.326 14.952 1.00 67.56 89 ASN A O 1
ATOM 711 N N . LEU A 1 90 ? -6.076 3.817 13.735 1.00 77.12 90 LEU A N 1
ATOM 712 C CA . LEU A 1 90 ? -6.768 2.780 12.981 1.00 77.12 90 LEU A CA 1
ATOM 713 C C . LEU A 1 90 ? -7.126 1.622 13.930 1.00 77.12 90 LEU A C 1
ATOM 715 O O . LEU A 1 90 ? -6.254 1.172 14.683 1.00 77.12 90 LEU A O 1
ATOM 719 N N . PRO A 1 91 ? -8.362 1.097 13.886 1.00 78.81 91 PRO A N 1
ATOM 720 C CA . PRO A 1 91 ? -8.749 -0.085 14.650 1.00 78.81 91 PRO A CA 1
ATOM 721 C C . PRO A 1 91 ? -8.078 -1.337 14.076 1.00 78.81 91 PRO A C 1
ATOM 723 O O . PRO A 1 91 ? -8.610 -2.063 13.248 1.00 78.81 91 PRO A O 1
ATOM 726 N N . ARG A 1 92 ? -6.847 -1.571 14.514 1.00 84.44 92 ARG A N 1
ATOM 727 C CA . ARG A 1 92 ? -5.912 -2.559 13.959 1.00 84.44 92 ARG A CA 1
ATOM 728 C C . ARG A 1 92 ? -6.306 -4.019 14.161 1.00 84.44 92 ARG A C 1
ATOM 730 O O . ARG A 1 92 ? -5.917 -4.878 13.377 1.00 84.44 92 ARG A O 1
ATOM 737 N N . ALA A 1 93 ? -7.022 -4.305 15.247 1.00 83.50 93 ALA A N 1
ATOM 738 C CA . ALA A 1 93 ? -7.192 -5.664 15.755 1.00 83.50 93 ALA A CA 1
ATOM 739 C C . ALA A 1 93 ? -8.051 -6.563 14.856 1.00 83.50 93 ALA A C 1
ATOM 741 O O . ALA A 1 93 ? -7.883 -7.776 14.904 1.00 83.50 93 ALA A O 1
ATOM 742 N N . PHE A 1 94 ? -8.941 -5.982 14.047 1.00 88.94 94 PHE A N 1
ATOM 743 C CA . PHE A 1 94 ? -9.865 -6.728 13.185 1.00 88.94 94 PHE A CA 1
ATOM 744 C C . PHE A 1 94 ? -9.824 -6.280 11.725 1.00 88.94 94 PHE A C 1
ATOM 746 O O . PHE A 1 94 ? -10.549 -6.833 10.902 1.00 88.94 94 PHE A O 1
ATOM 753 N N . LEU A 1 95 ? -8.974 -5.306 11.387 1.00 92.75 95 LEU A N 1
ATOM 754 C CA . LEU A 1 95 ? -8.939 -4.742 10.048 1.00 92.75 95 LEU A CA 1
ATOM 755 C C . LEU A 1 95 ? -8.407 -5.772 9.045 1.00 92.75 95 LEU A C 1
ATOM 757 O O . LEU A 1 95 ? -7.250 -6.188 9.111 1.00 92.75 95 LEU A O 1
ATOM 761 N N . THR A 1 96 ? -9.266 -6.150 8.105 1.00 96.44 96 THR A N 1
ATOM 762 C CA . THR A 1 96 ? -8.976 -7.072 6.999 1.00 96.44 96 THR A CA 1
ATOM 763 C C . THR A 1 96 ? -8.816 -6.337 5.674 1.00 96.44 96 THR A C 1
ATOM 765 O O . THR A 1 96 ? -8.080 -6.805 4.803 1.00 96.44 96 THR A O 1
ATOM 768 N N . LEU A 1 97 ? -9.427 -5.153 5.544 1.00 96.56 97 LEU A N 1
ATOM 769 C CA . LEU A 1 97 ? -9.313 -4.294 4.372 1.00 96.56 97 LEU A CA 1
ATOM 770 C C . LEU A 1 97 ? -8.969 -2.857 4.756 1.00 96.56 97 LEU A C 1
ATOM 772 O O . LEU A 1 97 ? -9.670 -2.226 5.548 1.00 96.56 97 LEU A O 1
ATOM 776 N N . LEU A 1 98 ? -7.937 -2.319 4.112 1.00 94.12 98 LEU A N 1
ATOM 777 C CA . LEU A 1 98 ? -7.531 -0.925 4.225 1.00 94.12 98 LEU A CA 1
ATOM 778 C C . LEU A 1 98 ? -7.341 -0.336 2.832 1.00 94.12 98 LEU A C 1
ATOM 780 O O . LEU A 1 98 ? -6.537 -0.829 2.050 1.00 94.12 98 LEU A O 1
ATOM 784 N N . SER A 1 99 ? -8.041 0.751 2.536 1.00 93.00 99 SER A N 1
ATOM 785 C CA . SER A 1 99 ? -7.858 1.499 1.296 1.00 93.00 99 SER A CA 1
ATOM 786 C C . SER A 1 99 ? -7.657 2.967 1.614 1.00 93.00 99 SER A C 1
ATOM 788 O O . SER A 1 99 ? -8.589 3.612 2.080 1.00 93.00 99 SER A O 1
ATOM 790 N N . ILE A 1 100 ? -6.466 3.492 1.345 1.00 88.69 100 ILE A N 1
ATOM 791 C CA . ILE A 1 100 ? -6.125 4.905 1.517 1.00 88.69 100 ILE A CA 1
ATOM 792 C C . ILE A 1 100 ? -5.817 5.475 0.132 1.00 88.69 100 ILE A C 1
ATOM 794 O O . ILE A 1 100 ? -4.826 5.105 -0.505 1.00 88.69 100 ILE A O 1
ATOM 798 N N . THR A 1 101 ? -6.692 6.355 -0.349 1.00 84.25 101 THR A N 1
ATOM 799 C CA . THR A 1 101 ? -6.626 6.951 -1.686 1.00 84.25 101 THR A CA 1
ATOM 800 C C . THR A 1 101 ? -6.583 8.475 -1.637 1.00 84.25 101 THR A C 1
ATOM 802 O O . THR A 1 101 ? -7.064 9.073 -0.680 1.00 84.25 101 THR A O 1
ATOM 805 N N . CYS A 1 102 ? -6.035 9.112 -2.678 1.00 76.06 102 CYS A N 1
ATOM 806 C CA . CYS A 1 102 ? -5.852 10.573 -2.743 1.00 76.06 102 CYS A CA 1
ATOM 807 C C . CYS A 1 102 ? -4.999 11.149 -1.591 1.00 76.06 102 CYS A C 1
ATOM 809 O O . CYS A 1 102 ? -5.147 12.313 -1.236 1.00 76.06 102 CYS A O 1
ATOM 811 N N . SER A 1 103 ? -4.098 10.332 -1.039 1.00 76.44 103 SER A N 1
ATOM 812 C CA . SER A 1 103 ? -3.163 10.662 0.040 1.00 76.44 103 SER A CA 1
ATOM 813 C C . SER A 1 103 ? -1.731 10.413 -0.419 1.00 76.44 103 SER A C 1
ATOM 815 O O . SER A 1 103 ? -1.493 9.421 -1.108 1.00 76.44 103 SER A O 1
ATOM 817 N N . LYS A 1 104 ? -0.780 11.233 0.040 1.00 80.88 104 LYS A N 1
ATOM 818 C CA . LYS A 1 104 ? 0.658 10.957 -0.073 1.00 80.88 104 LYS A CA 1
ATOM 819 C C . LYS A 1 104 ? 1.184 10.357 1.229 1.00 80.88 104 LYS A C 1
ATOM 821 O O . LYS A 1 104 ? 1.062 10.979 2.282 1.00 80.88 104 LYS A O 1
ATOM 826 N N . ILE A 1 105 ? 1.753 9.159 1.158 1.00 82.94 105 ILE A N 1
ATOM 827 C CA . ILE A 1 105 ? 2.265 8.422 2.319 1.00 82.94 105 ILE A CA 1
ATOM 828 C C . ILE A 1 105 ? 3.688 7.925 2.054 1.00 82.94 105 ILE A C 1
ATOM 830 O O . ILE A 1 105 ? 4.014 7.509 0.942 1.00 82.94 105 ILE A O 1
ATOM 834 N N . SER A 1 106 ? 4.544 7.960 3.075 1.00 87.00 106 SER A N 1
ATOM 835 C CA . SER A 1 106 ? 5.920 7.486 2.938 1.00 87.00 106 SER A CA 1
ATOM 836 C C . SER A 1 106 ? 5.981 5.957 2.926 1.00 87.00 106 SER A C 1
ATOM 838 O O . SER A 1 106 ? 5.132 5.270 3.501 1.00 87.00 106 SER A O 1
ATOM 840 N N . VAL A 1 107 ? 7.032 5.401 2.317 1.00 88.75 107 VAL A N 1
ATOM 841 C CA . VAL A 1 107 ? 7.286 3.949 2.314 1.00 88.75 107 VAL A CA 1
ATOM 842 C C . VAL A 1 107 ? 7.282 3.378 3.739 1.00 88.75 107 VAL A C 1
ATOM 844 O O . VAL A 1 107 ? 6.647 2.358 4.004 1.00 88.75 107 VAL A O 1
ATOM 847 N N . ASN A 1 108 ? 7.929 4.049 4.687 1.00 86.56 108 ASN A N 1
ATOM 848 C CA . ASN A 1 108 ? 8.002 3.574 6.066 1.00 86.56 108 ASN A CA 1
ATOM 849 C C . ASN A 1 108 ? 6.654 3.633 6.794 1.00 86.56 108 ASN A C 1
ATOM 851 O O . ASN A 1 108 ? 6.315 2.699 7.523 1.00 86.56 108 ASN A O 1
ATOM 855 N N . ASP A 1 109 ? 5.847 4.669 6.560 1.00 85.00 109 ASP A N 1
ATOM 856 C CA . ASP A 1 109 ? 4.512 4.761 7.158 1.00 85.00 109 ASP A CA 1
ATOM 857 C C . ASP A 1 109 ? 3.576 3.663 6.620 1.00 85.00 109 ASP A C 1
ATOM 859 O O . ASP A 1 109 ? 2.767 3.108 7.375 1.00 85.00 109 ASP A O 1
ATOM 863 N N . THR A 1 110 ? 3.719 3.272 5.344 1.00 88.06 110 THR A N 1
ATOM 864 C CA . THR A 1 110 ? 2.993 2.106 4.806 1.00 88.06 110 THR A CA 1
ATOM 865 C C . THR A 1 110 ? 3.416 0.803 5.492 1.00 88.06 110 THR A C 1
ATOM 867 O O . THR A 1 110 ? 2.552 0.030 5.909 1.00 88.06 110 THR A O 1
ATOM 870 N N . LEU A 1 111 ? 4.721 0.580 5.702 1.00 89.56 111 LEU A N 1
ATOM 871 C CA . LEU A 1 111 ? 5.230 -0.604 6.408 1.00 89.56 111 LEU A CA 1
ATOM 872 C C . LEU A 1 111 ? 4.762 -0.652 7.861 1.00 89.56 111 LEU A C 1
ATOM 874 O O . LEU A 1 111 ? 4.313 -1.698 8.330 1.00 89.56 111 LEU A O 1
ATOM 878 N N . PHE A 1 112 ? 4.814 0.480 8.563 1.00 87.38 112 PHE A N 1
ATOM 879 C CA . PHE A 1 112 ? 4.307 0.587 9.927 1.00 87.38 112 PHE A CA 1
ATOM 880 C C . PHE A 1 112 ? 2.821 0.224 10.003 1.00 87.38 112 PHE A C 1
ATOM 882 O O . PHE A 1 112 ? 2.389 -0.467 10.926 1.00 87.38 112 PHE A O 1
ATOM 889 N N . THR A 1 113 ? 2.033 0.658 9.019 1.00 86.81 113 THR A N 1
ATOM 890 C CA . THR A 1 113 ? 0.602 0.343 8.942 1.00 86.81 113 THR A CA 1
ATOM 891 C C . THR A 1 113 ? 0.357 -1.146 8.756 1.00 86.81 113 THR A C 1
ATOM 893 O O . THR A 1 113 ? -0.485 -1.715 9.447 1.00 86.81 113 THR A O 1
ATOM 896 N N . LEU A 1 114 ? 1.118 -1.797 7.875 1.00 89.25 114 LEU A N 1
ATOM 897 C CA . LEU A 1 114 ? 1.025 -3.244 7.688 1.00 89.25 114 LEU A CA 1
ATOM 898 C C . LEU A 1 114 ? 1.441 -4.010 8.943 1.00 89.25 114 LEU A C 1
ATOM 900 O O . LEU A 1 114 ? 0.735 -4.925 9.358 1.00 89.25 114 LEU A O 1
ATOM 904 N N . GLN A 1 115 ? 2.532 -3.602 9.596 1.00 88.00 115 GLN A N 1
ATOM 905 C CA . GLN A 1 115 ? 2.950 -4.195 10.867 1.00 88.00 115 GLN A CA 1
ATOM 906 C C . GLN A 1 115 ? 1.865 -4.066 11.938 1.00 88.00 115 GLN A C 1
ATOM 908 O O . GLN A 1 115 ? 1.656 -4.971 12.746 1.00 88.00 115 GLN A O 1
ATOM 913 N N . ALA A 1 116 ? 1.196 -2.919 11.965 1.00 86.06 116 ALA A N 1
ATOM 914 C CA . ALA A 1 116 ? 0.166 -2.624 12.934 1.00 86.06 116 ALA A CA 1
ATOM 915 C C . ALA A 1 116 ? -1.129 -3.413 12.713 1.00 86.06 116 ALA A C 1
ATOM 917 O O . ALA A 1 116 ? -1.840 -3.633 13.689 1.00 86.06 116 ALA A O 1
ATOM 918 N N . CYS A 1 117 ? -1.435 -3.824 11.480 1.00 90.19 117 CYS A N 1
ATOM 919 C CA . CYS A 1 117 ? -2.681 -4.488 11.094 1.00 90.19 117 CYS A CA 1
ATOM 920 C C . CYS A 1 117 ? -2.416 -5.960 10.708 1.00 90.19 117 CYS A C 1
ATOM 922 O O . CYS A 1 117 ? -2.391 -6.293 9.522 1.00 90.19 117 CYS A O 1
ATOM 924 N N . PRO A 1 118 ? -2.236 -6.874 11.681 1.00 89.12 118 PRO A N 1
ATOM 925 C CA . PRO A 1 118 ? -1.747 -8.233 11.423 1.00 89.12 118 PRO A CA 1
ATOM 926 C C . PRO A 1 118 ? -2.737 -9.146 10.687 1.00 89.12 118 PRO A C 1
ATOM 928 O O . PRO A 1 118 ? -2.344 -10.233 10.270 1.00 89.12 118 PRO A O 1
ATOM 931 N N . TYR A 1 119 ? -4.004 -8.742 10.549 1.00 93.12 119 TYR A N 1
ATOM 932 C CA . TYR A 1 119 ? -5.055 -9.494 9.850 1.00 93.12 119 TYR A CA 1
ATOM 933 C C . TYR A 1 119 ? -5.402 -8.911 8.478 1.00 93.12 119 TYR A C 1
ATOM 935 O O . TYR A 1 119 ? -6.354 -9.363 7.845 1.00 93.12 119 TYR A O 1
ATOM 943 N N . LEU A 1 120 ? -4.637 -7.923 8.010 1.00 95.00 120 LEU A N 1
ATOM 944 C CA . LEU A 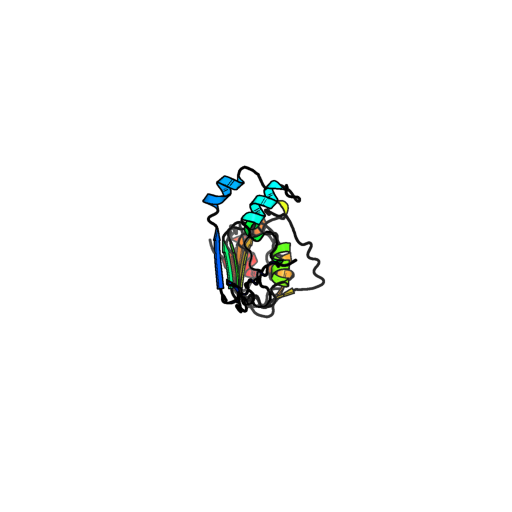1 120 ? -4.924 -7.238 6.763 1.00 95.00 120 LEU A CA 1
ATOM 945 C C . LEU A 1 120 ? -4.717 -8.177 5.568 1.00 95.00 120 LEU A C 1
ATOM 947 O O . LEU A 1 120 ? -3.595 -8.577 5.263 1.00 95.00 120 LEU A O 1
ATOM 951 N N . THR A 1 121 ? -5.807 -8.520 4.886 1.00 97.31 121 THR A N 1
ATOM 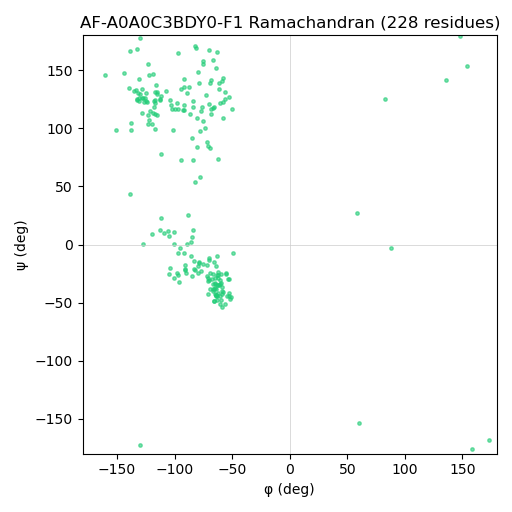952 C CA . THR A 1 121 ? -5.801 -9.358 3.681 1.00 97.31 121 THR A CA 1
ATOM 953 C C . THR A 1 121 ? -5.847 -8.530 2.403 1.00 97.31 121 THR A C 1
ATOM 955 O O . THR A 1 121 ? -5.391 -8.993 1.360 1.00 97.31 121 THR A O 1
ATOM 958 N N . GLU A 1 122 ? -6.379 -7.308 2.463 1.00 97.88 122 GLU A N 1
ATOM 959 C CA . GLU A 1 122 ? -6.459 -6.397 1.322 1.00 97.88 122 GLU A CA 1
ATOM 960 C C . GLU A 1 122 ? -5.939 -5.004 1.701 1.00 97.88 122 GLU A C 1
ATOM 962 O O . GLU A 1 122 ? -6.410 -4.396 2.665 1.00 97.88 122 GLU A O 1
ATOM 967 N N . ALA A 1 123 ? -4.978 -4.488 0.933 1.00 96.06 123 ALA A N 1
ATOM 968 C CA . ALA A 1 123 ? -4.394 -3.168 1.152 1.00 96.06 123 ALA A CA 1
ATOM 969 C C . ALA A 1 123 ? -4.296 -2.359 -0.146 1.00 96.06 123 ALA A C 1
ATOM 971 O O . ALA A 1 123 ? -3.779 -2.854 -1.149 1.00 96.06 123 ALA A O 1
ATOM 972 N N . THR A 1 124 ? -4.721 -1.097 -0.098 1.00 95.81 124 THR A N 1
ATOM 973 C CA . THR A 1 124 ? -4.538 -0.118 -1.175 1.00 95.81 124 THR A CA 1
ATOM 974 C C . THR A 1 124 ? -3.868 1.143 -0.638 1.00 95.81 124 THR A C 1
ATOM 976 O O . THR A 1 124 ? -4.416 1.798 0.250 1.00 95.81 124 THR A O 1
ATOM 979 N N . PHE A 1 125 ? -2.723 1.508 -1.218 1.00 92.31 125 PHE A N 1
ATOM 980 C CA . PHE A 1 125 ? -1.984 2.743 -0.936 1.00 92.31 125 PHE A CA 1
ATOM 981 C C . PHE A 1 125 ? -1.806 3.540 -2.237 1.00 92.31 125 PHE A C 1
ATOM 983 O O . PHE A 1 125 ? -1.000 3.169 -3.090 1.00 92.31 125 PHE A O 1
ATOM 990 N N . ALA A 1 126 ? -2.588 4.607 -2.430 1.00 82.56 126 ALA A N 1
ATOM 991 C CA . ALA A 1 126 ? -2.718 5.240 -3.750 1.00 82.56 126 ALA A CA 1
ATOM 992 C C . ALA A 1 126 ? -1.672 6.294 -4.128 1.00 82.56 126 ALA A C 1
ATOM 994 O O . ALA A 1 126 ? -1.667 6.687 -5.289 1.00 82.56 126 ALA A O 1
ATOM 995 N N . THR A 1 127 ? -0.817 6.757 -3.218 1.00 86.62 127 THR A N 1
ATOM 996 C CA . THR A 1 127 ? 0.399 7.490 -3.602 1.00 86.62 127 THR A CA 1
ATOM 997 C C . THR A 1 127 ? 1.473 7.272 -2.545 1.00 86.62 127 THR A C 1
ATOM 999 O O . THR A 1 127 ? 1.489 7.931 -1.507 1.00 86.62 127 THR A O 1
ATOM 1002 N N . VAL A 1 128 ? 2.379 6.338 -2.814 1.00 87.44 128 VAL A N 1
ATOM 1003 C CA . VAL A 1 128 ? 3.606 6.141 -2.044 1.00 87.44 128 VAL A CA 1
ATOM 1004 C C . VAL A 1 128 ? 4.716 6.959 -2.692 1.00 87.44 128 VAL A C 1
ATOM 1006 O O . VAL A 1 128 ? 5.084 6.689 -3.837 1.00 87.44 128 VAL A O 1
ATOM 1009 N N . CYS A 1 129 ? 5.237 7.954 -1.983 1.00 85.75 129 CYS A N 1
ATOM 1010 C CA . CYS A 1 129 ? 6.234 8.888 -2.511 1.00 85.75 129 CYS A CA 1
ATOM 1011 C C . CYS A 1 129 ? 7.441 9.031 -1.575 1.00 85.75 129 CYS A C 1
ATOM 1013 O O . CYS A 1 129 ? 7.499 8.418 -0.503 1.00 85.75 129 CYS A O 1
ATOM 1015 N N . ALA A 1 130 ? 8.429 9.822 -2.002 1.00 82.38 130 ALA A N 1
ATOM 1016 C CA . ALA A 1 130 ? 9.588 10.122 -1.178 1.00 82.38 130 ALA A CA 1
ATOM 1017 C C . ALA A 1 130 ? 9.145 10.896 0.064 1.00 82.38 130 ALA A C 1
ATOM 1019 O O . ALA A 1 130 ? 8.149 11.619 0.033 1.00 82.38 130 ALA A O 1
ATOM 1020 N N . GLU A 1 131 ? 9.899 10.766 1.154 1.00 79.88 131 GLU A N 1
ATOM 1021 C CA . GLU A 1 131 ? 9.624 11.473 2.409 1.00 79.88 131 GLU A CA 1
ATOM 1022 C C . GLU A 1 131 ? 9.428 12.977 2.185 1.00 79.88 131 GLU A C 1
ATOM 1024 O O . GLU A 1 131 ? 8.457 13.544 2.671 1.00 79.88 131 GLU A O 1
ATOM 1029 N N . VAL A 1 132 ? 10.294 13.598 1.386 1.00 77.12 132 VAL A N 1
ATOM 1030 C CA . VAL A 1 132 ? 1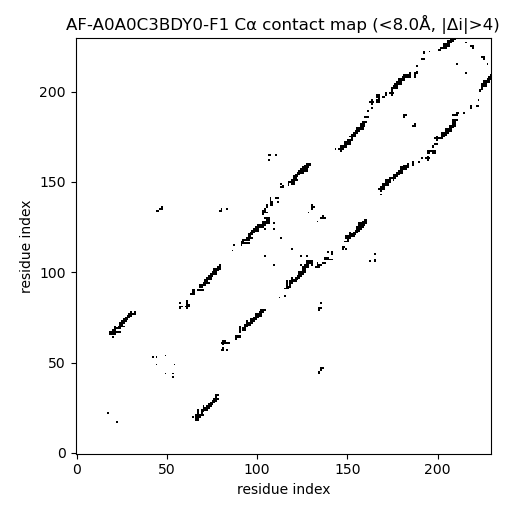0.238 15.036 1.085 1.00 77.12 132 VAL A CA 1
ATOM 1031 C C . VAL A 1 132 ? 8.953 15.467 0.372 1.00 77.12 132 VAL A C 1
ATOM 1033 O O . VAL A 1 132 ? 8.563 16.624 0.477 1.00 77.12 132 VAL A O 1
ATOM 1036 N N . ASP A 1 133 ? 8.285 14.538 -0.313 1.00 75.00 133 ASP A N 1
ATOM 1037 C CA . ASP A 1 133 ? 7.046 14.785 -1.052 1.00 75.00 133 ASP A CA 1
ATOM 1038 C C . ASP A 1 133 ? 5.794 14.408 -0.247 1.00 75.00 133 ASP A C 1
ATOM 1040 O O . ASP A 1 133 ? 4.671 14.652 -0.699 1.00 75.00 133 ASP A O 1
ATOM 1044 N N . CYS A 1 134 ? 5.968 13.783 0.923 1.00 74.81 134 CYS A N 1
ATOM 1045 C CA . CYS A 1 134 ? 4.877 13.394 1.806 1.00 74.81 134 CYS A CA 1
ATOM 1046 C C . CYS A 1 134 ? 4.385 14.601 2.603 1.00 74.81 134 CYS A C 1
ATOM 1048 O O . CYS A 1 134 ? 5.182 15.337 3.176 1.00 74.81 134 CYS A O 1
ATOM 1050 N N . GLU A 1 135 ? 3.065 14.723 2.763 1.00 68.31 135 GLU A N 1
ATOM 1051 C CA . GLU A 1 135 ? 2.441 15.792 3.564 1.00 68.31 135 GLU A CA 1
ATOM 1052 C C . GLU A 1 135 ? 2.974 15.839 5.010 1.00 68.31 135 GLU A C 1
ATOM 1054 O O . GLU A 1 135 ? 2.924 16.879 5.659 1.00 68.31 135 GLU A O 1
ATOM 1059 N N . LEU A 1 136 ? 3.472 14.705 5.524 1.00 66.38 136 LEU A N 1
ATOM 1060 C CA . LEU A 1 136 ? 3.964 14.542 6.894 1.00 66.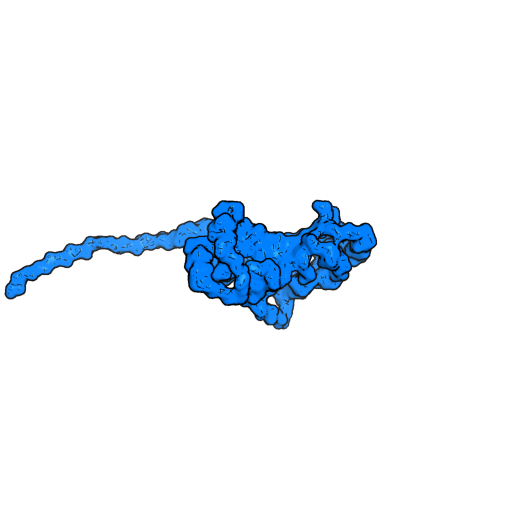38 136 LEU A CA 1
ATOM 1061 C C . LEU A 1 136 ? 5.433 14.126 7.007 1.00 66.38 136 LEU A C 1
ATOM 1063 O O . LEU A 1 136 ? 5.862 13.763 8.107 1.00 66.38 136 LEU A O 1
ATOM 1067 N N . GLY A 1 137 ? 6.182 14.126 5.906 1.00 71.88 137 GLY A N 1
ATOM 1068 C CA . GLY A 1 137 ? 7.491 13.482 5.886 1.00 71.88 137 GLY A CA 1
ATOM 1069 C C . GLY A 1 137 ? 7.410 11.982 6.194 1.00 71.88 137 GLY A C 1
ATOM 1070 O O . GLY A 1 137 ? 6.377 11.342 5.985 1.00 71.88 137 GLY A O 1
ATOM 1071 N N . ASN A 1 138 ? 8.497 11.426 6.728 1.00 72.25 138 ASN A N 1
ATOM 1072 C CA . ASN A 1 138 ? 8.513 10.095 7.315 1.00 72.25 138 ASN A CA 1
ATOM 1073 C C . ASN A 1 138 ? 8.231 10.200 8.819 1.00 72.25 138 ASN A C 1
ATOM 1075 O O . ASN A 1 138 ? 9.016 10.778 9.574 1.00 72.25 138 ASN A O 1
ATOM 1079 N N . ARG A 1 139 ? 7.114 9.634 9.286 1.00 69.50 139 ARG A N 1
ATOM 1080 C CA . ARG A 1 139 ? 6.729 9.720 10.706 1.00 69.50 139 ARG A CA 1
ATOM 1081 C C . ARG A 1 139 ? 7.271 8.570 11.538 1.00 69.50 139 ARG A C 1
ATOM 1083 O O . ARG A 1 139 ? 7.416 8.729 12.753 1.00 69.50 139 ARG A O 1
ATOM 1090 N N . PHE A 1 140 ? 7.548 7.431 10.914 1.00 66.94 140 PHE A N 1
ATOM 1091 C CA . PHE A 1 140 ? 8.037 6.240 11.593 1.00 66.94 140 PHE A CA 1
ATOM 1092 C C . PHE A 1 140 ? 9.385 5.811 11.011 1.00 66.94 140 PHE A C 1
ATOM 1094 O O . PHE A 1 140 ? 9.478 5.364 9.877 1.00 66.94 140 PHE A O 1
ATOM 1101 N N . ASP A 1 141 ? 10.449 5.866 11.811 1.00 73.31 141 ASP A N 1
ATOM 1102 C CA . ASP A 1 141 ? 11.706 5.201 11.455 1.00 73.31 141 ASP A CA 1
ATOM 1103 C C . ASP A 1 141 ? 11.603 3.709 11.799 1.00 73.31 141 ASP A C 1
ATOM 1105 O O . ASP A 1 141 ? 11.944 3.262 12.902 1.00 73.31 141 ASP A O 1
ATOM 1109 N N . LEU A 1 142 ? 11.014 2.938 10.882 1.00 75.12 142 LEU A N 1
ATOM 1110 C CA . LEU A 1 142 ? 10.756 1.524 11.104 1.00 75.12 142 LEU A CA 1
ATOM 1111 C C . LEU A 1 142 ? 12.030 0.696 10.914 1.00 75.12 142 LEU A C 1
ATOM 1113 O O . LEU A 1 142 ? 12.378 0.280 9.810 1.00 75.12 142 LEU A O 1
ATOM 1117 N N . LYS A 1 143 ? 12.699 0.376 12.022 1.00 76.50 143 LYS A N 1
ATOM 1118 C CA . LYS A 1 143 ? 13.818 -0.573 12.023 1.00 76.50 143 LYS A CA 1
ATOM 1119 C C . LYS A 1 143 ? 13.301 -1.997 12.133 1.00 76.50 143 LYS A C 1
ATOM 1121 O O . LYS A 1 143 ? 13.105 -2.530 13.224 1.00 76.50 143 LYS A O 1
ATOM 1126 N N . LEU A 1 144 ? 13.072 -2.614 10.982 1.00 74.94 144 LEU A N 1
ATOM 1127 C CA . LEU A 1 144 ? 12.677 -4.011 10.909 1.00 74.94 144 LEU A CA 1
ATOM 1128 C C . LEU A 1 144 ? 13.842 -4.928 11.304 1.00 74.94 144 LEU A C 1
ATOM 1130 O O . LEU A 1 144 ? 14.891 -4.932 10.669 1.00 74.94 144 LEU A O 1
ATOM 1134 N N . VAL A 1 145 ? 13.634 -5.740 12.345 1.00 74.69 145 VAL A N 1
ATOM 1135 C CA . VAL A 1 145 ? 14.587 -6.779 12.801 1.00 74.69 145 VAL A CA 1
ATOM 1136 C C . VAL A 1 145 ? 14.403 -8.093 12.008 1.00 74.69 145 VAL A C 1
ATOM 1138 O O . VAL A 1 145 ? 15.024 -9.112 12.292 1.00 74.69 145 VAL A O 1
ATOM 1141 N N . GLY A 1 146 ? 13.550 -8.083 10.982 1.00 82.44 146 GLY A N 1
ATOM 1142 C CA . GLY A 1 146 ? 13.216 -9.226 10.137 1.00 82.44 146 GLY A CA 1
ATOM 1143 C C . GLY A 1 146 ? 12.085 -8.881 9.171 1.00 82.44 146 GLY A C 1
ATOM 1144 O O . GLY A 1 146 ? 11.723 -7.715 9.025 1.00 82.44 146 GLY A O 1
ATOM 1145 N N . LYS A 1 147 ? 11.509 -9.887 8.514 1.00 89.94 147 LYS A N 1
ATOM 1146 C CA . LYS A 1 147 ? 10.338 -9.680 7.655 1.00 89.94 147 LYS A CA 1
ATOM 1147 C C . LYS A 1 147 ? 9.047 -9.593 8.475 1.00 89.94 147 LYS A C 1
ATOM 1149 O O . LYS A 1 147 ? 8.914 -10.239 9.512 1.00 89.94 147 LYS A O 1
ATOM 1154 N N . LEU A 1 148 ? 8.096 -8.805 7.988 1.00 89.94 148 LEU A N 1
ATOM 1155 C CA . LEU A 1 148 ? 6.755 -8.639 8.535 1.00 89.94 148 LEU A CA 1
ATOM 1156 C C . LEU A 1 148 ? 5.840 -9.757 8.024 1.00 89.94 148 LEU A C 1
ATOM 1158 O O . LEU A 1 148 ? 5.603 -9.818 6.816 1.00 89.94 148 LEU A O 1
ATOM 1162 N N . PRO A 1 149 ? 5.279 -10.610 8.901 1.00 91.31 149 PRO A N 1
ATOM 1163 C CA . PRO A 1 149 ? 4.292 -11.599 8.490 1.00 91.31 149 PRO A CA 1
ATOM 1164 C C . PRO A 1 149 ? 3.094 -10.922 7.823 1.00 91.31 149 PRO A C 1
ATOM 1166 O O . PRO A 1 149 ? 2.433 -10.084 8.432 1.00 91.31 149 PRO A O 1
ATOM 1169 N N . SER A 1 150 ? 2.799 -11.314 6.589 1.00 92.06 150 SER A N 1
ATOM 1170 C CA . SER A 1 150 ? 1.781 -10.686 5.753 1.00 92.06 150 SER A CA 1
ATOM 1171 C C . SER A 1 150 ? 0.746 -11.720 5.303 1.00 92.06 150 SER A C 1
ATOM 1173 O O . SER A 1 150 ? 1.074 -12.612 4.511 1.00 92.06 150 SER A O 1
ATOM 1175 N N . PRO A 1 151 ? -0.511 -11.637 5.782 1.00 94.81 151 PRO A N 1
ATOM 1176 C CA . PRO A 1 151 ? -1.615 -12.422 5.242 1.00 94.81 151 PRO A CA 1
ATOM 1177 C C . PRO A 1 151 ? -2.250 -11.772 4.002 1.00 94.81 151 PRO A C 1
ATOM 1179 O O . PRO A 1 151 ? -3.330 -12.198 3.596 1.00 94.81 151 PRO A O 1
ATOM 1182 N N . LEU A 1 152 ? -1.612 -10.753 3.408 1.00 96.25 152 LEU A N 1
ATOM 1183 C CA . LEU A 1 152 ? -2.137 -10.056 2.239 1.00 96.25 152 LEU A CA 1
ATOM 1184 C C . LEU A 1 152 ? -2.402 -11.031 1.088 1.00 96.25 152 LEU A C 1
ATOM 1186 O O . LEU A 1 152 ? -1.518 -11.755 0.634 1.00 96.25 152 LEU A O 1
ATOM 1190 N N . LEU A 1 153 ? -3.637 -10.990 0.603 1.00 97.38 153 LEU A N 1
ATOM 1191 C CA . LEU A 1 153 ? -4.115 -11.649 -0.605 1.00 97.38 153 LEU A CA 1
ATOM 1192 C C . LEU A 1 153 ? -4.206 -10.661 -1.766 1.00 97.38 153 LEU A C 1
ATOM 1194 O O . LEU A 1 153 ? -4.069 -11.062 -2.918 1.00 97.38 153 LEU A O 1
ATOM 1198 N N . LYS A 1 154 ? -4.438 -9.375 -1.477 1.00 97.94 154 LYS A N 1
ATOM 1199 C CA . LYS A 1 154 ? -4.463 -8.309 -2.480 1.00 97.94 154 LYS A CA 1
ATOM 1200 C C . LYS A 1 154 ? -3.689 -7.096 -2.002 1.00 97.94 154 LYS A C 1
ATOM 1202 O O . LYS A 1 154 ? -3.912 -6.599 -0.899 1.00 97.94 154 LYS A O 1
ATOM 1207 N N . LEU A 1 155 ? -2.825 -6.593 -2.869 1.00 97.38 155 LEU A N 1
ATOM 1208 C CA . LEU A 1 155 ? -2.065 -5.379 -2.635 1.00 97.38 155 LEU A CA 1
ATOM 1209 C C . LEU A 1 155 ? -2.145 -4.488 -3.869 1.00 97.38 155 LEU A C 1
ATOM 1211 O O . LEU A 1 155 ? -1.777 -4.907 -4.961 1.00 97.38 155 LEU A O 1
ATOM 1215 N N . THR A 1 156 ? -2.599 -3.254 -3.690 1.00 97.44 156 THR A N 1
ATOM 1216 C CA . THR A 1 156 ? -2.518 -2.209 -4.711 1.00 97.44 156 THR A CA 1
ATOM 1217 C C . THR A 1 156 ? -1.648 -1.078 -4.194 1.00 97.44 156 THR A C 1
ATOM 1219 O O . THR A 1 156 ? -1.938 -0.486 -3.156 1.00 97.44 156 THR A O 1
ATOM 1222 N N . ILE A 1 157 ? -0.586 -0.765 -4.922 1.00 96.00 157 ILE A N 1
ATOM 1223 C CA . ILE A 1 157 ? 0.294 0.359 -4.622 1.00 96.00 157 ILE A CA 1
ATOM 1224 C C . ILE A 1 157 ? 0.371 1.229 -5.855 1.00 96.00 157 ILE A C 1
ATOM 1226 O O . ILE A 1 157 ? 0.655 0.747 -6.944 1.00 96.00 157 ILE A O 1
ATOM 1230 N N . THR A 1 158 ? 0.174 2.520 -5.678 1.00 95.31 158 THR A N 1
ATOM 1231 C CA . THR A 1 158 ? 0.592 3.508 -6.663 1.00 95.31 158 THR A CA 1
ATOM 1232 C C . THR A 1 158 ? 1.798 4.234 -6.097 1.00 95.31 158 THR A C 1
ATOM 1234 O O . THR A 1 158 ? 1.774 4.637 -4.935 1.00 95.31 158 THR A O 1
ATOM 1237 N N . THR A 1 159 ? 2.860 4.391 -6.877 1.00 94.06 159 THR A N 1
ATOM 1238 C CA . THR A 1 159 ? 4.132 4.894 -6.370 1.00 94.06 159 THR A CA 1
ATOM 1239 C C . THR A 1 159 ? 4.871 5.783 -7.359 1.00 94.06 159 THR A C 1
ATOM 1241 O O . THR A 1 159 ? 4.800 5.586 -8.570 1.00 94.06 159 THR A O 1
ATOM 1244 N N . SER A 1 160 ? 5.598 6.757 -6.817 1.00 92.25 160 SER A N 1
ATOM 1245 C CA . SER A 1 160 ? 6.586 7.574 -7.525 1.00 92.25 160 SER A CA 1
ATOM 1246 C C . SER A 1 160 ? 8.016 7.308 -7.033 1.00 92.25 160 SER A C 1
ATOM 1248 O O . SER A 1 160 ? 8.911 8.098 -7.308 1.00 92.25 160 SER A O 1
ATOM 1250 N N . VAL A 1 161 ? 8.235 6.236 -6.259 1.00 93.50 161 VAL A N 1
ATOM 1251 C CA . VAL A 1 161 ? 9.540 5.857 -5.691 1.00 93.50 161 VAL A CA 1
ATOM 1252 C C . VAL A 1 161 ? 9.776 4.350 -5.775 1.00 93.50 161 VAL A C 1
ATOM 1254 O O . VAL A 1 161 ? 8.854 3.570 -6.004 1.00 93.50 161 VAL A O 1
ATOM 1257 N N . ASP A 1 162 ? 11.020 3.922 -5.558 1.00 92.06 162 ASP A N 1
ATOM 1258 C CA . ASP A 1 162 ? 11.355 2.501 -5.446 1.00 92.06 162 ASP A CA 1
ATOM 1259 C C . ASP A 1 162 ? 10.707 1.876 -4.191 1.00 92.06 162 ASP A C 1
ATOM 1261 O O . ASP A 1 162 ? 10.996 2.250 -3.051 1.00 92.06 162 ASP A O 1
ATOM 1265 N N . VAL A 1 163 ? 9.838 0.884 -4.407 1.00 93.00 163 VAL A N 1
ATOM 1266 C CA . VAL A 1 163 ? 9.144 0.111 -3.362 1.00 93.00 163 VAL A CA 1
ATOM 1267 C C . VAL A 1 163 ? 9.778 -1.262 -3.106 1.00 93.00 163 VAL A C 1
ATOM 1269 O O . VAL A 1 163 ? 9.219 -2.078 -2.373 1.00 93.00 163 VAL A O 1
ATOM 1272 N N . THR A 1 164 ? 10.968 -1.533 -3.646 1.00 92.75 164 THR A N 1
ATOM 1273 C CA . THR A 1 164 ? 11.710 -2.790 -3.457 1.00 92.75 164 THR A CA 1
ATOM 1274 C C . THR A 1 164 ? 11.910 -3.105 -1.982 1.00 92.75 164 THR A C 1
ATOM 1276 O O . THR A 1 164 ? 11.687 -4.240 -1.556 1.00 92.75 164 THR A O 1
ATOM 1279 N N . HIS A 1 165 ? 12.297 -2.109 -1.177 1.00 90.06 165 HIS A N 1
ATOM 1280 C CA . HIS A 1 165 ? 12.453 -2.301 0.265 1.00 90.06 165 HIS A CA 1
ATOM 1281 C C . HIS A 1 165 ? 11.134 -2.749 0.900 1.00 90.06 165 HIS A C 1
ATOM 1283 O O . HIS A 1 165 ? 11.108 -3.764 1.590 1.00 90.06 165 HIS A O 1
ATOM 1289 N N . PHE A 1 166 ? 10.031 -2.067 0.579 1.00 91.81 166 PHE A N 1
ATOM 1290 C CA . PHE A 1 166 ? 8.702 -2.426 1.064 1.00 91.81 166 PHE A CA 1
ATOM 1291 C C . PHE A 1 166 ? 8.336 -3.874 0.717 1.00 91.81 166 PHE A C 1
ATOM 1293 O O . PHE A 1 166 ? 7.980 -4.647 1.603 1.00 91.81 166 PHE A O 1
ATOM 1300 N N . MET A 1 167 ? 8.480 -4.268 -0.551 1.00 93.44 167 MET A N 1
ATOM 1301 C CA . MET A 1 167 ? 8.076 -5.599 -1.017 1.00 93.44 167 MET A CA 1
ATOM 1302 C C . MET A 1 167 ? 8.904 -6.712 -0.369 1.00 93.44 167 MET A C 1
ATOM 1304 O O . MET A 1 167 ? 8.379 -7.772 -0.022 1.00 93.44 167 MET A O 1
ATOM 1308 N N . ARG A 1 168 ? 10.201 -6.462 -0.159 1.00 92.75 168 ARG A N 1
ATOM 1309 C CA . ARG A 1 168 ? 11.131 -7.414 0.466 1.00 92.75 168 ARG A CA 1
ATOM 1310 C C . ARG A 1 168 ? 10.990 -7.503 1.980 1.00 92.75 168 ARG A C 1
ATOM 1312 O O . ARG A 1 168 ? 11.367 -8.526 2.556 1.00 92.75 168 ARG A O 1
ATOM 1319 N N . SER A 1 169 ? 10.455 -6.464 2.613 1.00 93.31 169 SER A N 1
ATOM 1320 C CA . SER A 1 169 ? 10.144 -6.456 4.039 1.00 93.31 169 SER A CA 1
ATOM 1321 C C . SER A 1 169 ? 8.969 -7.364 4.400 1.00 93.31 169 SER A C 1
ATOM 1323 O O . SER A 1 169 ? 8.796 -7.645 5.581 1.00 93.31 169 SER A O 1
ATOM 1325 N N . LEU A 1 170 ? 8.179 -7.844 3.435 1.00 93.75 170 LEU A N 1
ATOM 1326 C CA . LEU A 1 170 ? 7.023 -8.703 3.691 1.00 93.75 170 LEU A CA 1
ATOM 1327 C C . LEU A 1 170 ? 7.389 -10.195 3.633 1.00 93.75 170 LEU A C 1
ATOM 1329 O O . LEU A 1 170 ? 8.090 -10.661 2.732 1.00 93.75 170 LEU A O 1
ATOM 1333 N N . ASP A 1 171 ? 6.887 -10.947 4.610 1.00 94.19 171 ASP A N 1
ATOM 1334 C CA . ASP A 1 171 ? 6.877 -12.408 4.638 1.00 94.19 171 ASP A CA 1
ATOM 1335 C C . ASP A 1 171 ? 5.484 -12.911 4.252 1.00 94.19 171 ASP A C 1
ATOM 1337 O O . ASP A 1 171 ? 4.540 -12.885 5.047 1.00 94.19 171 ASP A O 1
ATOM 1341 N N . TRP A 1 172 ? 5.340 -13.292 2.988 1.00 94.00 172 TRP A N 1
ATOM 1342 C CA . TRP A 1 172 ? 4.059 -13.622 2.377 1.00 94.00 172 TRP A CA 1
ATOM 1343 C C . TRP A 1 172 ? 3.578 -15.005 2.810 1.00 94.00 172 TRP A C 1
ATOM 1345 O O . TRP A 1 172 ? 4.201 -16.018 2.499 1.00 94.00 172 TRP A O 1
ATOM 1355 N N . LYS A 1 173 ? 2.425 -15.062 3.483 1.00 93.50 173 LYS A N 1
ATOM 1356 C CA . LYS A 1 173 ? 1.811 -16.336 3.896 1.00 93.50 173 LYS A CA 1
ATOM 1357 C C . LYS A 1 173 ? 1.046 -17.039 2.776 1.00 93.50 173 LYS A C 1
ATOM 1359 O O . LYS A 1 173 ? 0.853 -18.250 2.829 1.00 93.50 173 LYS A O 1
ATOM 1364 N N . TYR A 1 174 ? 0.585 -16.273 1.795 1.00 94.38 174 TYR A N 1
ATOM 1365 C CA . TYR A 1 174 ? -0.249 -16.729 0.687 1.00 94.38 174 TYR A CA 1
ATOM 1366 C C . TYR A 1 174 ? 0.297 -16.187 -0.629 1.00 94.38 174 TYR A C 1
ATOM 1368 O O . TYR A 1 174 ? 1.139 -15.296 -0.618 1.00 94.38 174 TYR A O 1
ATOM 1376 N N . VAL A 1 175 ? -0.200 -16.705 -1.754 1.00 95.19 175 VAL A N 1
ATOM 1377 C CA . VAL A 1 175 ? 0.092 -16.170 -3.091 1.00 95.19 175 VAL A CA 1
ATOM 1378 C C . VAL A 1 175 ? -0.812 -14.952 -3.339 1.00 95.19 175 VAL A C 1
ATOM 1380 O O . VAL A 1 175 ? -2.025 -15.143 -3.469 1.00 95.19 175 VAL A O 1
ATOM 1383 N N . PRO A 1 176 ? -0.282 -13.714 -3.362 1.00 95.88 176 PRO A N 1
ATOM 1384 C CA . PRO A 1 176 ? -1.101 -12.519 -3.521 1.00 95.88 176 PRO A CA 1
ATOM 1385 C C . PRO A 1 176 ? -1.467 -12.231 -4.985 1.00 95.88 176 PRO A C 1
ATOM 1387 O O . PRO A 1 176 ? -0.902 -12.775 -5.935 1.00 95.88 176 PRO A O 1
ATOM 1390 N N . ILE A 1 177 ? -2.391 -11.288 -5.152 1.00 97.00 177 ILE A N 1
ATOM 1391 C CA . ILE A 1 177 ? -2.575 -10.496 -6.367 1.00 97.00 177 ILE A CA 1
ATOM 1392 C C . ILE A 1 177 ? -2.002 -9.108 -6.085 1.00 97.00 177 ILE A C 1
ATOM 1394 O O . ILE A 1 177 ? -2.405 -8.449 -5.123 1.00 97.00 177 ILE A O 1
ATOM 1398 N N . ILE A 1 178 ? -1.064 -8.661 -6.914 1.00 97.12 178 ILE A N 1
ATOM 1399 C CA . ILE A 1 178 ? -0.385 -7.377 -6.745 1.00 97.12 178 ILE A CA 1
ATOM 1400 C C . ILE A 1 178 ? -0.686 -6.478 -7.940 1.00 97.12 178 ILE A C 1
ATOM 1402 O O . ILE A 1 178 ? -0.543 -6.881 -9.090 1.00 97.12 178 ILE A O 1
ATOM 1406 N N . THR A 1 179 ? -1.076 -5.239 -7.664 1.00 97.25 179 THR A N 1
ATOM 1407 C CA . THR A 1 179 ? -1.160 -4.162 -8.653 1.00 97.25 179 THR A CA 1
ATOM 1408 C C . THR A 1 179 ? -0.185 -3.059 -8.268 1.00 97.25 179 THR A C 1
ATOM 1410 O O . THR A 1 179 ? -0.259 -2.541 -7.154 1.00 97.25 179 THR A O 1
ATOM 1413 N N . ILE A 1 180 ? 0.718 -2.698 -9.177 1.00 96.00 180 ILE A N 1
ATOM 1414 C CA . ILE A 1 180 ? 1.642 -1.574 -9.014 1.00 96.00 180 ILE A CA 1
ATOM 1415 C C . ILE A 1 180 ? 1.360 -0.545 -10.104 1.00 96.00 180 ILE A C 1
ATOM 1417 O O . ILE A 1 180 ? 1.509 -0.838 -11.286 1.00 96.00 180 ILE A O 1
ATOM 1421 N N . ASN A 1 181 ? 0.980 0.666 -9.712 1.00 96.19 181 ASN A N 1
ATOM 1422 C CA . ASN A 1 181 ? 0.858 1.809 -10.611 1.00 96.19 181 ASN A CA 1
ATOM 1423 C C . ASN A 1 181 ? 2.085 2.705 -10.420 1.00 96.19 181 ASN A C 1
ATOM 1425 O O . ASN A 1 181 ? 2.302 3.235 -9.335 1.00 96.19 181 ASN A O 1
ATOM 1429 N N . VAL A 1 182 ? 2.899 2.868 -11.449 1.00 94.81 182 VAL A N 1
ATOM 1430 C CA . VAL A 1 182 ? 4.143 3.630 -11.406 1.00 94.81 182 VAL A CA 1
ATOM 1431 C C . VAL A 1 182 ? 3.914 4.976 -12.075 1.00 94.81 182 VAL A C 1
ATOM 1433 O O . VAL A 1 182 ? 3.535 5.039 -13.242 1.00 94.81 182 VAL A O 1
ATOM 1436 N N . LEU A 1 183 ? 4.115 6.046 -11.309 1.00 92.31 183 LEU A N 1
ATOM 1437 C CA . LEU A 1 183 ? 3.905 7.425 -11.753 1.00 92.31 183 LEU A CA 1
ATOM 1438 C C . LEU A 1 183 ? 5.168 8.064 -12.344 1.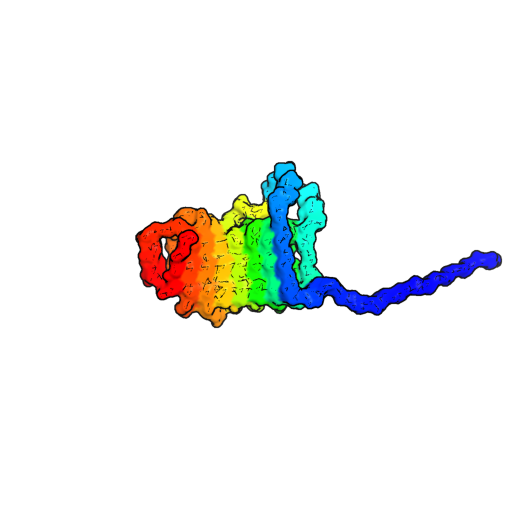00 92.31 183 LEU A C 1
ATOM 1440 O O . LEU A 1 183 ? 5.059 9.055 -13.056 1.00 92.31 183 LEU A O 1
ATOM 1444 N N . ASP A 1 184 ? 6.344 7.528 -12.013 1.00 92.06 184 ASP A N 1
ATOM 1445 C CA . ASP A 1 184 ? 7.646 8.081 -12.391 1.00 92.06 184 ASP A CA 1
ATOM 1446 C C . ASP A 1 184 ? 8.374 7.166 -13.388 1.00 92.06 184 ASP A C 1
ATOM 1448 O O . ASP A 1 184 ? 8.544 5.969 -13.144 1.00 92.06 184 ASP A O 1
ATOM 1452 N N . ASP A 1 185 ? 8.823 7.737 -14.506 1.00 90.12 185 ASP A N 1
ATOM 1453 C CA . ASP A 1 185 ? 9.499 7.008 -15.587 1.00 90.12 185 ASP A CA 1
ATOM 1454 C C . ASP A 1 185 ? 10.846 6.409 -15.143 1.00 90.12 185 ASP A C 1
ATOM 1456 O O . ASP A 1 185 ? 11.227 5.322 -15.585 1.00 90.12 185 ASP A O 1
ATOM 1460 N N . GLY A 1 186 ? 11.567 7.090 -14.247 1.00 90.19 186 GLY A N 1
ATOM 1461 C CA . GLY A 1 186 ? 12.819 6.595 -13.678 1.00 90.19 186 GLY A CA 1
ATOM 1462 C C . GLY A 1 186 ? 12.590 5.366 -12.800 1.00 90.19 186 GLY A C 1
ATOM 1463 O O . GLY A 1 186 ? 13.333 4.389 -12.892 1.00 90.19 186 GLY A O 1
ATOM 1464 N N . VAL A 1 187 ? 11.515 5.370 -12.010 1.00 91.62 187 VAL A N 1
ATOM 1465 C CA . VAL A 1 187 ? 11.078 4.197 -11.236 1.00 91.62 187 VAL A CA 1
ATOM 1466 C C . VAL A 1 187 ? 10.602 3.076 -12.158 1.00 91.62 187 VAL A C 1
ATOM 1468 O O . VAL A 1 187 ? 10.900 1.911 -11.904 1.00 91.62 187 VAL A O 1
ATOM 1471 N N . ALA A 1 188 ? 9.908 3.385 -13.256 1.00 91.62 188 ALA A 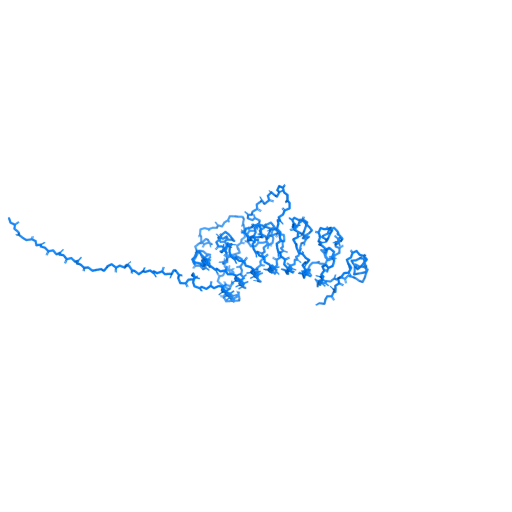N 1
ATOM 1472 C CA . ALA A 1 188 ? 9.480 2.373 -14.224 1.00 91.62 188 ALA A CA 1
ATOM 1473 C C . ALA A 1 188 ? 10.673 1.629 -14.855 1.00 91.62 188 ALA A C 1
ATOM 1475 O O . ALA A 1 188 ? 10.559 0.441 -15.167 1.00 91.62 188 ALA A O 1
ATOM 1476 N N . ALA A 1 189 ? 11.820 2.301 -14.989 1.00 89.94 189 ALA A N 1
ATOM 1477 C CA . ALA A 1 189 ? 13.062 1.755 -15.534 1.00 89.94 189 ALA A CA 1
ATOM 1478 C C . ALA A 1 189 ? 13.958 1.013 -14.524 1.00 89.94 189 ALA A C 1
ATOM 1480 O O . ALA A 1 189 ? 15.044 0.566 -14.890 1.00 89.94 189 ALA A O 1
ATOM 1481 N N . GLN A 1 190 ? 13.544 0.875 -13.263 1.00 90.00 190 GLN A N 1
ATOM 1482 C CA . GLN A 1 190 ? 14.341 0.157 -12.269 1.00 90.00 190 GLN A CA 1
ATOM 1483 C C . GLN A 1 190 ? 14.381 -1.361 -12.515 1.00 90.00 190 GLN A C 1
ATOM 1485 O O . GLN A 1 190 ? 13.566 -1.924 -13.245 1.00 90.00 190 GLN A O 1
ATOM 1490 N N . ASN A 1 191 ? 15.284 -2.053 -11.815 1.00 88.31 191 ASN A N 1
ATOM 1491 C CA . ASN A 1 191 ? 15.296 -3.515 -11.788 1.00 88.31 191 ASN A CA 1
ATOM 1492 C C . ASN A 1 191 ? 14.155 -4.042 -10.893 1.00 88.31 191 ASN A C 1
ATOM 1494 O O . ASN A 1 191 ? 14.233 -3.995 -9.662 1.00 88.31 191 ASN A O 1
ATOM 1498 N N . TRP A 1 192 ? 13.108 -4.575 -11.525 1.00 90.56 192 TRP A N 1
ATOM 1499 C CA . TRP A 1 192 ? 11.935 -5.120 -10.836 1.00 90.56 192 TRP A CA 1
ATOM 1500 C C . TRP A 1 192 ? 12.113 -6.558 -10.343 1.00 90.56 192 TRP A C 1
ATOM 1502 O O . TRP A 1 192 ? 11.433 -6.944 -9.393 1.00 90.56 192 TRP A O 1
ATOM 1512 N N . GLU A 1 193 ? 13.050 -7.332 -10.896 1.00 88.75 193 GLU A N 1
ATOM 1513 C CA . GLU A 1 193 ? 13.390 -8.677 -10.403 1.00 88.75 193 GLU A CA 1
ATOM 1514 C C . GLU A 1 193 ? 13.674 -8.636 -8.893 1.00 88.75 193 GLU A C 1
ATOM 1516 O O . GLU A 1 193 ? 13.095 -9.386 -8.104 1.00 88.75 193 GLU A O 1
ATOM 1521 N N . ARG A 1 194 ? 14.487 -7.668 -8.451 1.00 89.44 194 ARG A N 1
ATOM 1522 C CA . ARG A 1 194 ? 14.810 -7.477 -7.028 1.00 89.44 194 ARG A CA 1
ATOM 1523 C C . ARG A 1 194 ? 13.596 -7.133 -6.172 1.00 89.44 194 ARG A C 1
ATOM 1525 O O . ARG A 1 194 ? 13.547 -7.551 -5.013 1.00 89.44 194 ARG A O 1
ATOM 1532 N N . CYS A 1 195 ? 12.649 -6.377 -6.719 1.00 91.38 195 CYS A N 1
ATOM 1533 C CA . CYS A 1 195 ? 11.414 -5.989 -6.042 1.00 91.38 195 CYS A CA 1
ATOM 1534 C C . CYS A 1 195 ? 10.544 -7.220 -5.748 1.00 91.38 195 CYS A C 1
ATOM 1536 O O . CYS A 1 195 ? 10.055 -7.392 -4.628 1.00 91.38 195 CYS A O 1
ATOM 1538 N N . PHE A 1 196 ? 10.437 -8.131 -6.717 1.00 91.88 196 PHE A N 1
ATOM 1539 C CA . PHE A 1 196 ? 9.589 -9.319 -6.625 1.00 91.88 196 PHE A CA 1
ATOM 1540 C C . PHE A 1 196 ? 10.312 -10.592 -6.161 1.00 91.88 196 PHE A C 1
ATOM 1542 O O . PHE A 1 196 ? 9.655 -11.597 -5.914 1.00 91.88 196 PHE A O 1
ATOM 1549 N N . ALA A 1 197 ? 11.627 -10.557 -5.930 1.00 89.88 197 ALA A N 1
ATOM 1550 C CA . ALA A 1 197 ? 12.420 -11.723 -5.519 1.00 89.88 197 ALA A CA 1
ATOM 1551 C C . ALA A 1 197 ? 11.920 -12.441 -4.245 1.00 89.88 197 ALA A C 1
ATOM 1553 O O . ALA A 1 197 ? 12.223 -13.610 -4.024 1.00 89.88 197 ALA A O 1
ATOM 1554 N N . CYS A 1 198 ? 11.194 -11.740 -3.365 1.00 89.44 198 CYS A N 1
ATOM 1555 C CA . CYS A 1 198 ? 10.625 -12.306 -2.133 1.00 89.44 198 CYS A CA 1
ATOM 1556 C C . CYS A 1 198 ? 9.131 -12.642 -2.239 1.00 89.44 198 CYS A C 1
ATOM 1558 O O . CYS A 1 198 ? 8.545 -13.076 -1.248 1.00 89.44 198 CYS A O 1
ATOM 1560 N N . VAL A 1 199 ? 8.517 -12.406 -3.395 1.00 92.06 199 VAL A N 1
ATOM 1561 C CA . VAL A 1 199 ? 7.091 -12.617 -3.629 1.00 92.06 199 VAL A CA 1
ATOM 1562 C C . VAL A 1 199 ? 6.860 -14.072 -4.068 1.00 92.06 199 VAL A C 1
ATOM 1564 O O . VAL A 1 199 ? 7.628 -14.586 -4.882 1.00 92.06 199 VAL A O 1
ATOM 1567 N N . PRO A 1 200 ? 5.839 -14.774 -3.540 1.00 92.56 200 PRO A N 1
ATOM 1568 C CA . PRO A 1 200 ? 5.606 -16.178 -3.862 1.00 92.56 200 PRO A CA 1
ATOM 1569 C C . PRO A 1 200 ? 5.410 -16.436 -5.357 1.00 92.56 200 PRO A C 1
ATOM 1571 O O . PRO A 1 200 ? 4.743 -15.672 -6.062 1.00 92.56 200 PRO A O 1
ATOM 1574 N N . MET A 1 201 ? 5.933 -17.567 -5.830 1.00 90.50 201 MET A N 1
ATOM 1575 C CA . MET A 1 201 ? 5.715 -18.030 -7.200 1.00 90.50 201 MET A CA 1
ATOM 1576 C C . MET A 1 201 ? 4.215 -18.227 -7.477 1.00 90.50 201 MET A C 1
ATOM 1578 O O . MET A 1 201 ? 3.473 -18.706 -6.621 1.00 90.50 201 MET A O 1
ATOM 1582 N N . GLY A 1 202 ? 3.770 -17.862 -8.683 1.00 89.44 202 GLY A N 1
ATOM 1583 C CA . GLY A 1 202 ? 2.358 -17.925 -9.087 1.00 89.44 202 GLY A CA 1
ATOM 1584 C C . GLY A 1 202 ? 1.544 -16.669 -8.762 1.00 89.44 202 GLY A C 1
ATOM 1585 O O . GLY A 1 202 ? 0.377 -16.593 -9.141 1.00 89.44 202 GLY A O 1
ATOM 1586 N N . THR A 1 203 ? 2.154 -15.676 -8.110 1.00 93.69 203 THR A N 1
ATOM 1587 C CA . THR A 1 203 ? 1.558 -14.351 -7.893 1.00 93.69 203 THR A CA 1
ATOM 1588 C C . THR A 1 203 ? 1.160 -13.710 -9.212 1.00 93.69 203 THR A C 1
ATOM 1590 O O . THR A 1 203 ? 1.976 -13.621 -10.127 1.00 93.69 203 THR A O 1
ATOM 1593 N N . GLN A 1 204 ? -0.065 -13.193 -9.286 1.00 95.12 204 GLN A N 1
ATOM 1594 C CA . GLN A 1 204 ? -0.497 -12.369 -10.412 1.00 95.12 204 GLN A CA 1
ATOM 1595 C C . GLN A 1 204 ? -0.062 -10.927 -10.175 1.00 95.12 204 GLN A C 1
ATOM 1597 O O . GLN A 1 204 ? -0.422 -10.332 -9.156 1.00 95.12 204 GLN A O 1
ATOM 1602 N N . VAL A 1 205 ? 0.696 -10.368 -11.115 1.00 95.81 205 VAL A N 1
ATOM 1603 C CA . VAL A 1 205 ? 1.174 -8.987 -11.043 1.00 95.81 205 VAL A CA 1
ATOM 1604 C C . VAL A 1 205 ? 0.557 -8.186 -12.183 1.00 95.81 205 VAL A C 1
ATOM 1606 O O . VAL A 1 205 ? 0.610 -8.585 -13.343 1.00 95.81 205 VAL A O 1
ATOM 1609 N N . THR A 1 206 ? -0.032 -7.042 -11.858 1.00 96.50 206 THR A N 1
ATOM 1610 C CA . THR A 1 206 ? -0.438 -6.025 -12.834 1.00 96.50 206 THR A CA 1
ATOM 1611 C C . THR A 1 206 ? 0.429 -4.796 -12.627 1.00 96.50 206 THR A C 1
ATOM 1613 O O . THR A 1 206 ? 0.495 -4.276 -11.514 1.00 96.50 206 THR A O 1
ATOM 1616 N N . MET A 1 207 ? 1.105 -4.339 -13.674 1.00 95.75 207 MET A N 1
ATOM 1617 C CA . MET A 1 207 ? 1.951 -3.150 -13.642 1.00 95.75 207 MET A CA 1
ATOM 1618 C C . MET A 1 207 ? 1.400 -2.108 -14.608 1.00 95.75 207 MET A C 1
ATOM 1620 O O . MET A 1 207 ? 1.249 -2.379 -15.795 1.00 95.75 207 MET A O 1
ATOM 1624 N N . ASN A 1 208 ? 1.103 -0.916 -14.106 1.00 95.69 208 ASN A N 1
ATOM 1625 C CA . ASN A 1 208 ? 0.617 0.208 -14.903 1.00 95.69 208 ASN A CA 1
ATOM 1626 C C . ASN A 1 208 ? 1.650 1.325 -14.836 1.00 95.69 208 ASN A C 1
ATOM 1628 O O . ASN A 1 208 ? 2.192 1.577 -13.763 1.00 95.69 208 ASN A O 1
ATOM 1632 N N . GLY A 1 209 ? 1.951 1.970 -15.955 1.00 92.62 209 GLY A N 1
ATOM 1633 C CA . GLY A 1 209 ? 2.984 2.999 -16.020 1.00 92.62 209 GLY A CA 1
ATOM 1634 C C . GLY A 1 209 ? 3.670 3.032 -17.377 1.00 92.62 209 GLY A C 1
ATOM 1635 O O . GLY A 1 209 ? 3.372 2.240 -18.274 1.00 92.62 209 GLY A O 1
ATOM 1636 N N . ASN A 1 210 ? 4.610 3.955 -17.524 1.00 92.56 210 ASN A N 1
ATOM 1637 C CA . ASN A 1 210 ? 5.319 4.171 -18.774 1.00 92.56 210 ASN A CA 1
ATOM 1638 C C . ASN A 1 210 ? 6.506 3.199 -18.931 1.00 92.56 210 ASN A C 1
ATOM 1640 O O . ASN A 1 210 ? 7.669 3.566 -18.778 1.00 92.56 210 ASN A O 1
ATOM 1644 N N . PHE A 1 211 ? 6.212 1.927 -19.202 1.00 91.88 211 PHE A N 1
ATOM 1645 C CA . PHE A 1 211 ? 7.239 0.907 -19.423 1.00 91.88 211 PHE A CA 1
ATOM 1646 C C . PHE A 1 211 ? 7.627 0.828 -20.901 1.00 91.88 211 PHE A C 1
ATOM 1648 O O . PHE A 1 211 ? 6.773 0.686 -21.779 1.00 91.88 211 PHE A O 1
ATOM 1655 N N . SER A 1 212 ? 8.931 0.852 -21.187 1.00 91.00 212 SER A N 1
ATOM 1656 C CA . SER A 1 212 ? 9.430 0.566 -22.533 1.00 91.00 212 SER A CA 1
ATOM 1657 C C . SER A 1 212 ? 9.178 -0.906 -22.908 1.00 91.00 212 SER A C 1
ATOM 1659 O O . SER A 1 212 ? 9.025 -1.772 -22.044 1.00 91.00 212 SER A O 1
ATOM 1661 N N . ASN A 1 213 ? 9.164 -1.222 -24.208 1.00 90.56 213 ASN A N 1
ATOM 1662 C CA . ASN A 1 213 ? 9.030 -2.613 -24.666 1.00 90.56 213 ASN A CA 1
ATOM 1663 C C . ASN A 1 213 ? 10.177 -3.510 -24.181 1.00 90.56 213 ASN A C 1
ATOM 1665 O O . ASN A 1 213 ? 9.949 -4.688 -23.914 1.00 90.56 213 ASN A O 1
ATOM 1669 N N . GLU A 1 214 ? 11.384 -2.953 -24.074 1.00 88.94 214 GLU A N 1
ATOM 1670 C CA . GLU A 1 214 ? 12.563 -3.649 -23.555 1.00 88.94 214 GLU A CA 1
ATOM 1671 C C . GLU A 1 214 ? 12.378 -3.979 -22.071 1.00 88.94 214 GLU A C 1
ATOM 1673 O O . GLU A 1 214 ? 12.459 -5.149 -21.700 1.00 88.94 214 GLU A O 1
ATOM 1678 N N . ASN A 1 215 ? 11.965 -2.996 -21.261 1.00 87.31 215 ASN A N 1
ATOM 1679 C CA . ASN A 1 215 ? 11.688 -3.195 -19.837 1.00 87.31 215 ASN A CA 1
ATOM 1680 C C . ASN A 1 215 ? 10.571 -4.227 -19.632 1.00 87.31 215 ASN A C 1
ATOM 1682 O O . ASN A 1 215 ? 10.683 -5.118 -18.798 1.00 87.31 215 ASN A O 1
ATOM 1686 N N . MET A 1 216 ? 9.485 -4.151 -20.411 1.00 90.94 216 MET A N 1
ATOM 1687 C CA . MET A 1 216 ? 8.401 -5.135 -20.325 1.00 90.94 216 MET A CA 1
ATOM 1688 C C . MET A 1 216 ? 8.867 -6.555 -20.671 1.00 90.94 216 MET A C 1
ATOM 1690 O O . MET A 1 216 ? 8.348 -7.517 -20.103 1.00 90.94 216 MET A O 1
ATOM 1694 N N . ALA A 1 217 ? 9.798 -6.704 -21.617 1.00 88.19 217 ALA A N 1
ATOM 1695 C CA . ALA A 1 217 ? 10.350 -8.002 -21.992 1.00 88.19 217 ALA A CA 1
ATOM 1696 C C . ALA A 1 217 ? 11.254 -8.573 -20.891 1.00 88.19 217 ALA A C 1
ATOM 1698 O O . ALA A 1 217 ? 11.114 -9.749 -20.564 1.00 88.19 217 ALA A O 1
ATOM 1699 N N . GLU A 1 218 ? 12.106 -7.739 -20.291 1.00 87.50 218 GLU A N 1
ATOM 1700 C CA . GLU A 1 218 ? 12.951 -8.101 -19.145 1.00 87.50 218 GLU A CA 1
ATOM 1701 C C . GLU A 1 218 ? 12.092 -8.563 -17.960 1.00 87.50 218 GLU A C 1
ATOM 1703 O O . GLU A 1 218 ? 12.193 -9.707 -17.522 1.00 87.50 218 GLU A O 1
ATOM 1708 N N . ILE A 1 219 ? 11.120 -7.745 -17.545 1.00 88.06 219 ILE A N 1
ATOM 1709 C CA . ILE A 1 219 ? 10.226 -8.056 -16.420 1.00 88.06 219 ILE A CA 1
ATOM 1710 C C . ILE A 1 219 ? 9.440 -9.359 -16.659 1.00 88.06 219 ILE A C 1
ATOM 1712 O O . ILE A 1 219 ? 9.208 -10.122 -15.724 1.00 88.06 219 ILE A O 1
ATOM 1716 N N . ARG A 1 220 ? 9.025 -9.651 -17.900 1.00 89.25 220 ARG A N 1
ATOM 1717 C CA . ARG A 1 220 ? 8.356 -10.924 -18.242 1.00 89.25 220 ARG A CA 1
ATOM 1718 C C . ARG A 1 220 ? 9.290 -12.129 -18.204 1.00 89.25 220 ARG A C 1
ATOM 1720 O O . ARG A 1 220 ? 8.806 -13.235 -17.979 1.00 89.25 220 ARG A O 1
ATOM 1727 N N . GLY A 1 221 ? 10.583 -11.932 -18.459 1.00 81.81 221 GLY A N 1
ATOM 1728 C CA . GLY A 1 221 ? 11.599 -12.970 -18.286 1.00 81.81 221 GLY A CA 1
ATOM 1729 C C . GLY A 1 221 ? 11.725 -13.398 -16.824 1.00 81.81 221 GLY A C 1
ATOM 1730 O O . GLY A 1 221 ? 11.875 -14.587 -16.547 1.00 81.81 221 GLY A O 1
ATOM 1731 N N . ASP A 1 222 ? 11.555 -12.442 -15.910 1.00 78.19 222 ASP A N 1
ATOM 1732 C CA . ASP A 1 222 ? 11.788 -12.638 -14.478 1.00 78.19 222 ASP A CA 1
ATOM 1733 C C . ASP A 1 222 ? 10.508 -12.944 -13.681 1.00 78.19 222 ASP A C 1
ATOM 1735 O O . ASP A 1 222 ? 10.551 -13.601 -12.638 1.00 78.19 222 ASP A O 1
ATOM 1739 N N . ILE A 1 223 ? 9.340 -12.499 -14.165 1.00 81.62 223 ILE A N 1
ATOM 1740 C CA . ILE A 1 223 ? 8.052 -12.606 -13.466 1.00 81.62 223 ILE A CA 1
ATOM 1741 C C . ILE A 1 223 ? 7.035 -13.367 -14.322 1.00 81.62 223 ILE A C 1
ATOM 1743 O O . ILE A 1 223 ? 6.446 -12.845 -15.268 1.00 81.62 223 ILE A O 1
ATOM 1747 N N . PHE A 1 224 ? 6.753 -14.605 -13.915 1.00 69.75 224 PHE A N 1
ATOM 1748 C CA . PHE A 1 224 ? 6.010 -15.591 -14.712 1.00 69.75 224 PHE A CA 1
ATOM 1749 C C . PHE A 1 224 ? 4.526 -15.248 -14.987 1.00 69.75 224 PHE A C 1
ATOM 1751 O O . PHE A 1 224 ? 3.911 -15.843 -15.868 1.00 69.75 224 PHE A O 1
ATOM 1758 N N . CYS A 1 225 ? 3.939 -14.290 -14.258 1.00 86.38 225 CYS A N 1
ATOM 1759 C CA . CYS A 1 225 ? 2.514 -13.930 -14.332 1.00 86.38 225 CYS A CA 1
ATOM 1760 C C . CYS A 1 225 ? 2.291 -12.407 -14.282 1.00 86.38 225 CYS A C 1
ATOM 1762 O O . CYS A 1 225 ? 1.413 -11.921 -13.562 1.00 86.38 225 CYS A O 1
ATOM 1764 N N . VAL A 1 226 ? 3.108 -11.647 -15.016 1.00 91.62 226 VAL A N 1
ATOM 1765 C CA . VAL A 1 226 ? 2.983 -10.187 -15.103 1.00 91.62 226 VAL A CA 1
ATOM 1766 C C . VAL A 1 226 ? 2.150 -9.748 -16.307 1.00 91.62 226 VAL A C 1
ATOM 1768 O O . VAL A 1 226 ? 2.339 -10.195 -17.440 1.00 91.62 226 VAL A O 1
ATOM 1771 N N . SER A 1 227 ? 1.229 -8.826 -16.059 1.00 93.19 227 SER A N 1
ATOM 1772 C CA . SER A 1 227 ? 0.456 -8.115 -17.069 1.00 93.19 227 SER A CA 1
ATOM 1773 C C . SER A 1 227 ? 0.748 -6.622 -16.977 1.00 93.19 227 SER A C 1
ATOM 1775 O O . SER A 1 227 ? 1.012 -6.103 -15.894 1.00 93.19 227 SER A O 1
ATOM 1777 N N . PHE A 1 228 ? 0.718 -5.944 -18.122 1.00 91.44 228 PHE A N 1
ATOM 1778 C CA . PHE A 1 228 ? 0.931 -4.503 -18.195 1.00 91.44 228 PHE A CA 1
ATOM 1779 C C . PHE A 1 228 ? -0.363 -3.826 -18.625 1.00 91.44 228 PHE A C 1
ATOM 1781 O O . PHE A 1 228 ? -0.927 -4.196 -19.660 1.00 91.44 228 PHE A O 1
ATOM 1788 N N . GLY A 1 229 ? -0.834 -2.865 -17.835 1.00 82.19 229 GLY A N 1
ATOM 1789 C CA . GLY A 1 229 ? -1.893 -1.950 -18.241 1.00 82.19 229 GLY A CA 1
ATOM 1790 C C . GLY A 1 229 ? -1.317 -0.629 -18.743 1.00 82.19 229 GLY A C 1
ATOM 1791 O O . GLY A 1 229 ? -0.130 -0.342 -18.579 1.00 82.19 229 GLY A O 1
ATOM 1792 N N . ARG A 1 230 ? -2.171 0.140 -19.418 1.00 56.25 230 ARG A N 1
ATOM 1793 C CA . ARG A 1 230 ? -1.866 1.498 -19.878 1.00 56.25 230 ARG A CA 1
ATOM 1794 C C . ARG A 1 230 ? -2.342 2.523 -18.867 1.00 56.25 230 ARG A C 1
ATOM 1796 O O . ARG A 1 230 ? -3.413 2.272 -18.271 1.00 56.25 230 ARG A O 1
#

Solvent-accessible surface area (backbone atoms only — not comparable to full-atom values): 12867 Å² total; per-residue (Å²): 135,85,88,81,90,80,87,82,80,87,78,85,79,86,63,88,69,70,48,81,44,39,80,36,43,64,51,77,48,79,50,66,56,81,74,54,43,74,71,43,70,82,52,80,78,74,59,96,69,78,53,71,66,58,48,50,58,41,62,74,62,44,68,82,41,80,49,20,68,50,20,29,32,43,36,38,35,28,56,44,62,38,49,52,95,31,81,78,44,50,40,30,90,46,20,30,33,43,36,43,28,75,23,49,38,16,64,44,45,55,52,52,46,52,68,59,21,66,58,30,28,32,42,34,41,52,28,30,33,50,38,92,73,16,74,64,35,66,81,45,91,74,81,70,95,60,61,42,75,29,56,35,44,35,40,38,40,22,28,59,45,86,54,36,68,62,46,51,39,37,37,66,75,48,65,31,39,39,37,41,36,38,75,31,60,72,52,49,69,50,78,56,57,70,28,48,69,55,56,54,82,89,29,42,34,38,40,28,45,73,60,51,74,66,57,52,51,54,50,49,74,70,35,95,44,64,44,77,49,126

Sequence (230 aa):
MRPSSEKTDHYGWSGSGQAPLAAFKRITININVSERLEELDLLPITGLDRTLEEKIVINGDRVDLSSALYLEEFRFQGSHLFLAEKLLNLPRAFLTLLSITCSKISVNDTLFTLQACPYLTEATFATVCAEVDCELGNRFDLKLVGKLPSPLLKLTITTSVDVTHFMRSLDWKYVPIITINVLDDGVAAQNWERCFACVPMGTQVTMNGNFSNENMAEIRGDIFCVSFGR

pLDDT: mean 78.3, std 18.43, range [28.59, 97.94]

Organism: Hebeloma cylindrosporum (NCBI:txid76867)

Nearest PDB structures (foldseek):
  2qg4-assembly1_B  TM=6.014E-01  e=1.302E+00  Homo sapiens
  6c5z-assembly1_B  TM=5.611E-01  e=1.907E+00  Homo sapiens
  6c5z-assembly1_D  TM=4.883E-01  e=5.676E+00  Homo sapiens
  3khu-assembly1_E  TM=4.616E-01  e=5.375E+00  Homo sapiens
  6c5a-assembly1_E  TM=4.171E-01  e=6.330E+00  Homo sapiens

Foldseek 3Di:
DDDDDDDDDDDDPPPPPLPVLCVDQEDAEADPAVVCVVVVVVPLLADLDDDPVLVVVLVVQADACQSNQNHQEYHYAYECSSPPVALVRVNQARHQYDAYHPYEDELQNVLVNQLSRVNHQEYHDHEHEALNPHSNRHPDPDDDPAAREGNHQEYEYEYQDDNLVVQQSHQYPDQHAYEYEYPHPVNLPDDCLSSCVRHDAPHAYEYEDDHDPVSVVNVCVRHVHYDYDD

Mean predicted aligned error: 10.15 Å